Protein AF-A0A2S4MGP6-F1 (afdb_monomer_lite)

Secondary structure (DSSP, 8-state):
-------HHHHHHHHHHHHHHHHHHHHHHHHHH--S--STTT-HHHHHHHHHHHHHHHHHHHHHHHHHHHHHHHHHHHHHHHHHHHHHHHHHHHHHHHHHHHHHT--EEEEEESS-HHHHHHH-S-HHHHHHHSEEEPPTT--SSPPPP-SS---EEEEPPPTT-EEEEEEEEETTEEEEEEEETTT-BHHHHHHHHHHTSSEEEEE-TTSEEEEEESSSS-EEEEEEEEE---SSTT---HHHHHHHHHHHHHHHTTTTTGGGGT--GGGGSTTTPBPP----GGG--

pLDDT: mean 90.87, std 9.95, range [40.5, 97.94]

Radius of gyration: 50.48 Å; chains: 1; bounding box: 89×42×149 Å

Sequence (289 aa):
MAGPILSSGVRNNLLTLQQTTAQQNVIQNRLATGKKVNSAIDNPVNYFTSASLNDRSSQLTGLLDGISNGIQTIQAASKGIDGITKLVSSLQSTVKQAQADAAQNRPTKAGTALSTAAEAAVTSKSLKDIALDKRIVNVAGGTAGADAATATSSGDLGVASGADGTKLAISIKSGSTTYTASFDGATTTVRDVVNEINKSGVATAFVDEKGQLNVKGNGSDDVEFGLGTATVTAAVPGSPTAAEIATANAAAVTAAGTGGSNTAIGFVATDATAAGAIKGQSITSAVRS

Structure (mmCIF, N/CA/C/O backbone):
data_AF-A0A2S4MGP6-F1
#
_entry.id   AF-A0A2S4MGP6-F1
#
loop_
_atom_site.group_PDB
_atom_site.id
_atom_site.type_symbol
_atom_site.label_atom_id
_atom_site.label_alt_id
_atom_site.label_comp_id
_atom_site.label_asym_id
_atom_site.label_entity_id
_atom_site.label_seq_id
_atom_site.pdbx_PDB_ins_code
_atom_site.Cartn_x
_atom_site.Cartn_y
_atom_site.Cartn_z
_atom_site.occupancy
_atom_site.B_iso_or_equiv
_atom_site.auth_seq_id
_atom_site.auth_comp_id
_atom_site.auth_asym_id
_atom_site.auth_atom_id
_atom_site.pdbx_PDB_model_num
ATOM 1 N N . MET A 1 1 ? -67.945 -18.033 105.393 1.00 40.50 1 MET A N 1
ATOM 2 C CA . MET A 1 1 ? -66.522 -17.647 105.266 1.00 40.50 1 MET A CA 1
ATOM 3 C C . MET A 1 1 ? -66.486 -16.192 104.825 1.00 40.50 1 MET A C 1
ATOM 5 O O . MET A 1 1 ? -66.893 -15.901 103.710 1.00 40.50 1 MET A O 1
ATOM 9 N N . ALA A 1 2 ? -66.165 -15.274 105.737 1.00 47.44 2 ALA A N 1
ATOM 10 C CA . ALA A 1 2 ? -66.201 -13.836 105.482 1.00 47.44 2 ALA A CA 1
ATOM 11 C C . ALA A 1 2 ? -64.940 -13.409 104.715 1.00 47.44 2 ALA A C 1
ATOM 13 O O . ALA A 1 2 ? -63.838 -13.493 105.250 1.00 47.44 2 ALA A O 1
ATOM 14 N N . GLY A 1 3 ? -65.100 -12.969 103.465 1.00 57.50 3 GLY A N 1
ATOM 15 C CA . GLY A 1 3 ? -64.056 -12.214 102.773 1.00 57.50 3 GLY A CA 1
ATOM 16 C C . GLY A 1 3 ? -63.928 -10.830 103.426 1.00 57.50 3 GLY A C 1
ATOM 17 O O . GLY A 1 3 ? -64.962 -10.247 103.759 1.00 57.50 3 GLY A O 1
ATOM 18 N N . PRO A 1 4 ? -62.719 -10.287 103.651 1.00 55.84 4 PRO A N 1
ATOM 19 C CA . PRO A 1 4 ? -62.564 -8.999 104.319 1.00 55.84 4 PRO A CA 1
ATOM 20 C C . PRO A 1 4 ? -63.251 -7.907 103.491 1.00 55.84 4 PRO A C 1
ATOM 22 O O . PRO A 1 4 ? -62.872 -7.648 102.348 1.00 55.84 4 PRO A O 1
ATOM 25 N N . ILE A 1 5 ? -64.273 -7.263 104.052 1.00 59.47 5 ILE A N 1
ATOM 26 C CA . ILE A 1 5 ? -64.984 -6.167 103.392 1.00 59.47 5 ILE A CA 1
ATOM 27 C C . ILE A 1 5 ? -64.156 -4.896 103.614 1.00 59.47 5 ILE A C 1
ATOM 29 O O . ILE A 1 5 ? -64.203 -4.284 104.678 1.00 59.47 5 ILE A O 1
ATOM 33 N N . LEU A 1 6 ? -63.334 -4.521 102.633 1.00 62.50 6 LEU A N 1
ATOM 34 C CA . LEU A 1 6 ? -62.511 -3.310 102.707 1.00 62.50 6 LEU A CA 1
ATOM 35 C C . LEU A 1 6 ? -63.402 -2.050 102.737 1.00 62.50 6 LEU A C 1
ATOM 37 O O . LEU A 1 6 ? -64.206 -1.826 101.820 1.00 62.50 6 LEU A O 1
ATOM 41 N N . SER A 1 7 ? -63.220 -1.214 103.770 1.00 76.88 7 SER A N 1
ATOM 42 C CA . SER A 1 7 ? -63.857 0.107 103.936 1.00 76.88 7 SER A CA 1
ATOM 43 C C . SER A 1 7 ? -63.701 0.972 102.674 1.00 76.88 7 SER A C 1
ATOM 45 O O . SER A 1 7 ? -62.643 0.977 102.038 1.00 76.88 7 SER A O 1
ATOM 47 N N . SER A 1 8 ? -64.754 1.705 102.295 1.00 72.69 8 SER A N 1
ATOM 48 C CA . SER A 1 8 ? -64.794 2.531 101.075 1.00 72.69 8 SER A CA 1
ATOM 49 C C . SER A 1 8 ? -63.647 3.548 100.998 1.00 72.69 8 SER A C 1
ATOM 51 O O . SER A 1 8 ? -63.069 3.735 99.928 1.00 72.69 8 SER A O 1
ATOM 53 N N . GLY A 1 9 ? -63.253 4.139 102.132 1.00 75.88 9 GLY A N 1
ATOM 54 C CA . GLY A 1 9 ? -62.136 5.088 102.210 1.00 75.88 9 GLY A CA 1
ATOM 55 C C . GLY A 1 9 ? -60.764 4.446 101.970 1.00 75.88 9 GLY A C 1
ATOM 56 O O . GLY A 1 9 ? -59.916 5.031 101.299 1.00 75.88 9 GLY A O 1
ATOM 57 N N . VAL A 1 10 ? -60.557 3.211 102.440 1.00 77.94 10 VAL A N 1
ATOM 58 C CA . VAL A 1 10 ? -59.308 2.459 102.209 1.00 77.94 10 VAL A CA 1
ATOM 59 C C . VAL A 1 10 ? -59.191 2.044 100.739 1.00 77.94 10 VAL A C 1
ATOM 61 O O . VAL A 1 10 ? -58.108 2.124 100.163 1.00 77.94 10 VAL A O 1
ATOM 64 N N . ARG A 1 11 ? -60.311 1.681 100.096 1.00 81.69 11 ARG A N 1
ATOM 65 C CA . ARG A 1 11 ? -60.354 1.384 98.654 1.00 81.69 11 ARG A CA 1
ATOM 66 C C . ARG A 1 11 ? -60.006 2.594 97.792 1.00 81.69 11 ARG A C 1
ATOM 68 O O . ARG A 1 11 ? -59.217 2.442 96.868 1.00 81.69 11 ARG A O 1
ATOM 75 N N . ASN A 1 12 ? -60.544 3.773 98.107 1.00 81.25 12 ASN A N 1
ATOM 76 C CA . ASN A 1 12 ? -60.232 5.004 97.374 1.00 81.25 12 ASN A CA 1
ATOM 77 C C . ASN A 1 12 ? -58.753 5.391 97.500 1.00 81.25 12 ASN A C 1
ATOM 79 O O . ASN A 1 12 ? -58.121 5.696 96.495 1.00 81.25 12 ASN A O 1
ATOM 83 N N . ASN A 1 13 ? -58.170 5.303 98.699 1.00 81.62 13 ASN A N 1
ATOM 84 C CA . ASN A 1 13 ? -56.742 5.580 98.888 1.00 81.62 13 ASN A CA 1
ATOM 85 C C . ASN A 1 13 ? -55.843 4.577 98.151 1.00 81.62 13 ASN A C 1
ATOM 87 O O . ASN A 1 13 ? -54.844 4.973 97.551 1.00 81.62 13 ASN A O 1
ATOM 91 N N . LEU A 1 14 ? -56.208 3.292 98.145 1.00 86.06 14 LEU A N 1
ATOM 92 C CA . LEU A 1 14 ? -55.485 2.276 97.380 1.00 86.06 14 LEU A CA 1
ATOM 93 C C . LEU A 1 14 ? -55.584 2.526 95.865 1.00 86.06 14 LEU A C 1
ATOM 95 O O . LEU A 1 14 ? -54.587 2.377 95.164 1.00 86.06 14 LEU A O 1
ATOM 99 N N . LEU A 1 15 ? -56.745 2.968 95.374 1.00 87.19 15 LEU A N 1
ATOM 100 C CA . LEU A 1 15 ? -56.953 3.362 93.976 1.00 87.19 15 LEU A CA 1
ATOM 101 C C . LEU A 1 15 ? -56.065 4.550 93.578 1.00 87.19 15 LEU A C 1
ATOM 103 O O . LEU A 1 15 ? -55.414 4.505 92.537 1.00 87.19 15 LEU A O 1
ATOM 107 N N . THR A 1 16 ? -55.973 5.577 94.425 1.00 87.75 16 THR A N 1
ATOM 108 C CA . THR A 1 16 ? -55.108 6.745 94.187 1.00 87.75 16 THR A CA 1
ATOM 109 C C . THR A 1 16 ? -53.623 6.373 94.188 1.00 87.75 16 THR A C 1
ATOM 111 O O . THR A 1 16 ? -52.863 6.833 93.331 1.00 87.75 16 THR A O 1
ATOM 114 N N . LEU A 1 17 ? -53.192 5.509 95.115 1.00 89.06 17 LEU A N 1
ATOM 115 C CA . LEU A 1 17 ? -51.817 4.998 95.150 1.00 89.06 17 LEU A CA 1
ATOM 116 C C . LEU A 1 17 ? -51.494 4.183 93.895 1.00 89.06 17 LEU A C 1
ATOM 118 O O . LEU A 1 17 ? -50.460 4.412 93.275 1.00 89.06 17 LEU A O 1
ATOM 122 N N . GLN A 1 18 ? -52.403 3.308 93.460 1.00 89.25 18 GLN A N 1
ATOM 123 C CA . GLN A 1 18 ? -52.248 2.547 92.218 1.00 89.25 18 GLN A CA 1
ATOM 124 C C . GLN A 1 18 ? -52.146 3.463 90.988 1.00 89.25 18 GLN A C 1
ATOM 126 O O . GLN A 1 18 ? -51.284 3.249 90.136 1.00 89.25 18 GLN A O 1
ATOM 131 N N . GLN A 1 19 ? -52.962 4.519 90.914 1.00 89.06 19 GLN A N 1
ATOM 132 C CA . GLN A 1 19 ? -52.886 5.523 89.846 1.00 89.06 19 GLN A CA 1
ATOM 133 C C . GLN A 1 19 ? -51.556 6.293 89.866 1.00 89.06 19 GLN A C 1
ATOM 135 O O . GLN A 1 19 ? -50.955 6.508 88.813 1.00 89.06 19 GLN A O 1
ATOM 140 N N . THR A 1 20 ? -51.056 6.658 91.050 1.00 90.31 20 THR A N 1
ATOM 141 C CA . THR A 1 20 ? -49.773 7.367 91.211 1.00 90.31 20 THR A CA 1
ATOM 142 C C . THR A 1 20 ? -48.590 6.483 90.814 1.00 90.31 20 THR A C 1
ATOM 144 O O . THR A 1 20 ? -47.714 6.918 90.067 1.00 90.31 20 THR A O 1
ATOM 147 N N . THR A 1 21 ? -48.575 5.218 91.245 1.00 90.00 21 THR A N 1
ATOM 148 C CA . THR A 1 21 ? -47.549 4.245 90.846 1.00 90.00 21 THR A CA 1
ATOM 149 C C . THR A 1 21 ? -47.580 3.997 89.334 1.00 90.00 21 THR A C 1
ATOM 151 O O . THR A 1 21 ? -46.527 3.954 88.699 1.00 90.00 21 THR A O 1
ATOM 154 N N . ALA A 1 22 ? -48.766 3.920 88.720 1.00 87.88 22 ALA A N 1
ATOM 155 C CA . ALA A 1 22 ? -48.899 3.809 87.267 1.00 87.88 22 ALA A CA 1
ATOM 156 C C . ALA A 1 22 ? -48.337 5.041 86.529 1.00 87.88 22 ALA A C 1
ATOM 158 O O . ALA A 1 22 ? -47.610 4.891 85.547 1.00 87.88 22 ALA A O 1
ATOM 159 N N . GLN A 1 23 ? -48.600 6.257 87.020 1.00 88.25 23 GLN A N 1
ATOM 160 C CA . GLN A 1 23 ? -48.040 7.491 86.454 1.00 88.25 23 GLN A CA 1
ATOM 161 C C . GLN A 1 23 ? -46.515 7.575 86.615 1.00 88.25 23 GLN A C 1
ATOM 163 O O . GLN A 1 23 ? -45.829 7.959 85.666 1.00 88.25 23 GLN A O 1
ATOM 168 N N . GLN A 1 24 ? -45.968 7.173 87.768 1.00 91.62 24 GLN A N 1
ATOM 169 C CA . GLN A 1 24 ? -44.516 7.080 87.964 1.00 91.62 24 GLN A CA 1
ATOM 170 C C . GLN A 1 24 ? -43.877 6.105 86.975 1.00 91.62 24 GLN A C 1
ATOM 172 O O . GLN A 1 24 ? -42.870 6.454 86.363 1.00 91.62 24 GLN A O 1
ATOM 177 N N . ASN A 1 25 ? -44.481 4.934 86.756 1.00 89.94 25 ASN A N 1
ATOM 178 C CA . ASN A 1 25 ? -43.988 3.960 85.780 1.00 89.94 25 ASN A CA 1
ATOM 179 C C . ASN A 1 25 ? -43.963 4.539 84.354 1.00 89.94 25 ASN A C 1
ATOM 181 O O . ASN A 1 25 ? -42.990 4.347 83.626 1.00 89.94 25 ASN A O 1
ATOM 185 N N . VAL A 1 26 ? -44.981 5.315 83.961 1.00 89.25 26 VAL A N 1
ATOM 186 C CA . VAL A 1 26 ? -45.010 6.000 82.654 1.00 89.25 26 VAL A CA 1
ATOM 187 C C . VAL A 1 26 ? -43.924 7.075 82.553 1.00 89.25 26 VAL A C 1
ATOM 189 O O . VAL A 1 26 ? -43.252 7.168 81.526 1.00 89.25 26 VAL A O 1
ATOM 192 N N . ILE A 1 27 ? -43.721 7.884 83.596 1.00 90.75 27 ILE A N 1
ATOM 193 C CA . ILE A 1 27 ? -42.685 8.930 83.606 1.00 90.75 27 ILE A CA 1
ATOM 194 C C . ILE A 1 27 ? -41.287 8.310 83.538 1.00 90.75 27 ILE A C 1
ATOM 196 O O . ILE A 1 27 ? -40.469 8.760 82.737 1.00 90.75 27 ILE A O 1
ATOM 200 N N . GLN A 1 28 ? -41.027 7.253 84.308 1.00 91.88 28 GLN A N 1
ATOM 201 C CA . GLN A 1 28 ? -39.758 6.525 84.250 1.00 91.88 28 GLN A CA 1
ATOM 202 C C . GLN A 1 28 ? -39.518 5.930 82.856 1.00 91.88 28 GLN A C 1
ATOM 204 O O . GLN A 1 28 ? -38.426 6.073 82.314 1.00 91.88 28 GLN A O 1
ATOM 209 N N . ASN A 1 29 ? -40.549 5.360 82.221 1.00 91.25 29 ASN A N 1
ATOM 210 C CA . ASN A 1 29 ? -40.460 4.833 80.856 1.00 91.25 29 ASN A CA 1
ATOM 211 C C . ASN A 1 29 ? -40.153 5.931 79.816 1.00 91.25 29 ASN A C 1
ATOM 213 O O . ASN A 1 29 ? -39.335 5.742 78.913 1.00 91.25 29 ASN A O 1
ATOM 217 N N . ARG A 1 30 ? -40.769 7.111 79.952 1.00 93.19 30 ARG A N 1
ATOM 218 C CA . ARG A 1 30 ? -40.486 8.272 79.091 1.00 93.19 30 ARG A CA 1
ATOM 219 C C . ARG A 1 30 ? -39.073 8.809 79.288 1.00 93.19 30 ARG A C 1
ATOM 221 O O . ARG A 1 30 ? -38.424 9.155 78.307 1.00 93.19 30 ARG A O 1
ATOM 228 N N . LEU A 1 31 ? -38.592 8.869 80.528 1.00 93.25 31 LEU A N 1
ATOM 229 C CA . LEU A 1 31 ? -37.241 9.338 80.833 1.00 93.25 31 LEU A CA 1
ATOM 230 C C . LEU A 1 31 ? -36.180 8.358 80.318 1.00 93.25 31 LEU A C 1
ATOM 232 O O . LEU A 1 31 ? -35.202 8.788 79.717 1.00 93.25 31 LEU A O 1
ATOM 236 N N . ALA A 1 32 ? -36.409 7.053 80.485 1.00 94.25 32 ALA A N 1
ATOM 237 C CA . ALA A 1 32 ? -35.503 6.009 80.012 1.00 94.25 32 ALA A CA 1
ATOM 238 C C . ALA A 1 32 ? -35.393 5.966 78.479 1.00 94.25 32 ALA A C 1
ATOM 240 O O . ALA A 1 32 ? -34.317 5.727 77.942 1.00 94.25 32 ALA A O 1
ATOM 241 N N . THR A 1 33 ? -36.496 6.207 77.764 1.00 91.62 33 THR A N 1
ATOM 242 C CA . THR A 1 33 ? -36.514 6.180 76.290 1.00 91.62 33 THR A CA 1
ATOM 243 C C . THR A 1 33 ? -36.271 7.538 75.637 1.00 91.62 33 THR A C 1
ATOM 245 O O . THR A 1 33 ? -36.070 7.603 74.425 1.00 91.62 33 THR A O 1
ATOM 248 N N . GLY A 1 34 ? -36.350 8.631 76.400 1.00 93.12 34 GLY A N 1
ATOM 249 C CA . GLY A 1 34 ? -36.348 10.001 75.879 1.00 93.12 34 GLY A CA 1
ATOM 250 C C . GLY A 1 34 ? -37.571 10.347 75.015 1.00 93.12 34 GLY A C 1
ATOM 251 O O . GLY A 1 34 ? -37.623 11.427 74.428 1.00 93.12 34 GLY A O 1
ATOM 252 N N . LYS A 1 35 ? -38.564 9.453 74.906 1.00 91.62 35 LYS A N 1
ATOM 253 C CA . LYS A 1 35 ? -39.737 9.620 74.038 1.00 91.62 35 LYS A CA 1
ATOM 254 C C . LYS A 1 35 ? -40.953 10.019 74.857 1.00 91.62 35 LYS A C 1
ATOM 256 O O . LYS A 1 35 ? -41.325 9.359 75.821 1.00 91.62 35 LYS A O 1
ATOM 261 N N . LYS A 1 36 ? -41.658 11.063 74.415 1.00 89.31 36 LYS A N 1
ATOM 262 C CA . LYS A 1 36 ? -42.957 11.453 74.993 1.00 89.31 36 LYS A CA 1
ATOM 263 C C . LYS A 1 36 ? -44.058 10.413 74.719 1.00 89.31 36 LYS A C 1
ATOM 265 O O . LYS A 1 36 ? -44.996 10.299 75.504 1.00 89.31 36 LYS A O 1
ATOM 270 N N . VAL A 1 37 ? -43.967 9.664 73.625 1.00 90.00 37 VAL A N 1
ATOM 271 C CA . VAL A 1 37 ? -44.942 8.639 73.220 1.00 90.00 37 VAL A CA 1
ATOM 272 C C . VAL A 1 37 ? -44.164 7.356 72.973 1.00 90.00 37 VAL A C 1
ATOM 274 O O . VAL A 1 37 ? -43.353 7.322 72.049 1.00 90.00 37 VAL A O 1
ATOM 277 N N . ASN A 1 38 ? -44.361 6.340 73.813 1.00 88.19 38 ASN A N 1
ATOM 278 C CA . ASN A 1 38 ? -43.592 5.098 73.729 1.00 88.19 38 ASN A CA 1
ATOM 279 C C . ASN A 1 38 ? -44.441 3.915 73.237 1.00 88.19 38 ASN A C 1
ATOM 281 O O . ASN A 1 38 ? -43.894 2.924 72.760 1.00 88.19 38 ASN A O 1
ATOM 285 N N . SER A 1 39 ? -45.771 4.028 73.300 1.00 90.31 39 SER A N 1
ATOM 286 C CA . SER A 1 39 ? -46.704 3.027 72.777 1.00 90.31 39 SER A CA 1
ATOM 287 C C . SER A 1 39 ? -47.862 3.647 71.989 1.00 90.31 39 SER A C 1
ATOM 289 O O . SER A 1 39 ? -48.195 4.823 72.157 1.00 90.31 39 SER A O 1
ATOM 291 N N . ALA A 1 40 ? -48.532 2.826 71.175 1.00 89.69 40 ALA A N 1
ATOM 292 C CA . ALA A 1 40 ? -49.768 3.210 70.488 1.00 89.69 40 ALA A CA 1
ATOM 293 C C . ALA A 1 40 ? -50.907 3.579 71.461 1.00 89.69 40 ALA A C 1
ATOM 295 O O . ALA A 1 40 ? -51.807 4.326 71.085 1.00 89.69 40 ALA A O 1
ATOM 296 N N . ILE A 1 41 ? -50.846 3.092 72.708 1.00 87.44 41 ILE A N 1
ATOM 297 C CA . ILE A 1 41 ? -51.813 3.401 73.771 1.00 87.44 41 ILE A CA 1
ATOM 298 C C . ILE A 1 41 ? -51.604 4.830 74.302 1.00 87.44 41 ILE A C 1
ATOM 300 O O . ILE A 1 41 ? -52.572 5.483 74.681 1.00 87.44 41 ILE A O 1
ATOM 304 N N . ASP A 1 42 ? -50.370 5.352 74.281 1.00 87.38 42 ASP A N 1
ATOM 305 C CA . ASP A 1 42 ? -50.065 6.700 74.785 1.00 87.38 42 ASP A CA 1
ATOM 306 C C . ASP A 1 42 ? -50.607 7.801 73.859 1.00 87.38 42 ASP A C 1
ATOM 308 O O . ASP A 1 42 ? -51.124 8.819 74.322 1.00 87.38 42 ASP A O 1
ATOM 312 N N . ASN A 1 43 ? -50.427 7.632 72.545 1.00 91.38 43 ASN A N 1
ATOM 313 C CA . ASN A 1 43 ? -50.969 8.503 71.502 1.00 91.38 43 ASN A CA 1
ATOM 314 C C . ASN A 1 43 ? -50.817 7.812 70.131 1.00 91.38 43 ASN A C 1
ATOM 316 O O . ASN A 1 43 ? -49.707 7.803 69.587 1.00 91.38 43 ASN A O 1
ATOM 320 N N . PRO A 1 44 ? -51.893 7.267 69.539 1.00 92.12 44 PRO A N 1
ATOM 321 C CA . PRO A 1 44 ? -51.786 6.461 68.325 1.00 92.12 44 PRO A CA 1
ATOM 322 C C . PRO A 1 44 ? -51.272 7.270 67.127 1.00 92.12 44 PRO A C 1
ATOM 324 O O . PRO A 1 44 ? -50.382 6.808 66.420 1.00 92.12 44 PRO A O 1
ATOM 327 N N . VAL A 1 45 ? -51.755 8.502 66.928 1.00 94.19 45 VAL A N 1
ATOM 328 C CA . VAL A 1 45 ? -51.360 9.345 65.783 1.00 94.19 45 VAL A CA 1
ATOM 329 C C . VAL A 1 45 ? -49.860 9.629 65.806 1.00 94.19 45 VAL A C 1
ATOM 331 O O . VAL A 1 45 ? -49.169 9.395 64.815 1.00 94.19 45 VAL A O 1
ATOM 334 N N . ASN A 1 46 ? -49.337 10.084 66.946 1.00 93.50 46 ASN A N 1
ATOM 335 C CA . ASN A 1 46 ? -47.918 10.407 67.074 1.00 93.50 46 ASN A CA 1
ATOM 336 C C . ASN A 1 46 ? -47.038 9.151 67.030 1.00 93.50 46 ASN A C 1
ATOM 338 O O . ASN A 1 46 ? -45.982 9.179 66.397 1.00 93.50 46 ASN A O 1
ATOM 342 N N . TYR A 1 47 ? -47.475 8.048 67.650 1.00 94.38 47 TYR A N 1
ATOM 343 C CA . TYR A 1 47 ? -46.738 6.785 67.632 1.00 94.38 47 TYR A CA 1
ATOM 344 C C . TYR A 1 47 ? -46.587 6.256 66.201 1.00 94.38 47 TYR A C 1
ATOM 346 O O . TYR A 1 47 ? -45.460 6.099 65.733 1.00 94.38 47 TYR A O 1
ATOM 354 N N . PHE A 1 48 ? -47.690 6.082 65.465 1.00 95.19 48 PHE A N 1
ATOM 355 C CA . PHE A 1 48 ? -47.643 5.554 64.097 1.00 95.19 48 PHE A CA 1
ATOM 356 C C . PHE A 1 48 ? -46.985 6.521 63.104 1.00 95.19 48 PHE A C 1
ATOM 358 O O . PHE A 1 48 ? -46.260 6.074 62.218 1.00 95.19 48 PHE A O 1
ATOM 365 N N . THR A 1 49 ? -47.140 7.839 63.282 1.00 95.19 49 THR A N 1
ATOM 366 C CA . THR A 1 49 ? -46.407 8.822 62.463 1.00 95.19 49 THR A CA 1
ATOM 367 C C . THR A 1 49 ? -44.902 8.688 62.684 1.00 95.19 49 THR A C 1
ATOM 369 O O . THR A 1 49 ? -44.152 8.554 61.719 1.00 95.19 49 THR A O 1
ATOM 372 N N . SER A 1 50 ? -44.444 8.653 63.940 1.00 93.62 50 SER A N 1
ATOM 373 C CA . SER A 1 50 ? -43.016 8.497 64.249 1.00 93.62 50 SER A CA 1
ATOM 374 C C . SER A 1 50 ? -42.444 7.158 63.775 1.00 93.62 50 SER A C 1
ATOM 376 O O . SER A 1 50 ? -41.336 7.137 63.245 1.00 93.62 50 SER A O 1
ATOM 378 N N . ALA A 1 51 ? -43.214 6.069 63.880 1.00 92.69 51 ALA A N 1
ATOM 379 C CA . ALA A 1 51 ? -42.846 4.767 63.331 1.00 92.69 51 ALA A CA 1
ATOM 380 C C . ALA A 1 51 ? -42.667 4.840 61.806 1.00 92.69 51 ALA A C 1
ATOM 382 O O . ALA A 1 51 ? -41.607 4.483 61.303 1.00 92.69 51 ALA A O 1
ATOM 383 N N . SER A 1 52 ? -43.627 5.431 61.083 1.00 95.69 52 SER A N 1
ATOM 384 C CA . SER A 1 52 ? -43.530 5.586 59.624 1.00 95.69 52 SER A CA 1
ATOM 385 C C . SER A 1 52 ? -42.341 6.448 59.177 1.00 95.69 52 SER A C 1
ATOM 387 O O . SER A 1 52 ? -41.719 6.177 58.151 1.00 95.69 52 SER A O 1
ATOM 389 N N . LEU A 1 53 ? -41.992 7.487 59.946 1.00 96.38 53 LEU A N 1
ATOM 390 C CA . LEU A 1 53 ? -40.824 8.327 59.675 1.00 96.38 53 LEU A CA 1
ATOM 391 C C . LEU A 1 53 ? -39.516 7.574 59.944 1.00 96.38 53 LEU A C 1
ATOM 393 O O . LEU A 1 53 ? -38.560 7.741 59.189 1.00 96.38 53 LEU A O 1
ATOM 397 N N . ASN A 1 54 ? -39.476 6.733 60.979 1.00 94.56 54 ASN A N 1
ATOM 398 C CA . ASN A 1 54 ? -38.331 5.873 61.263 1.00 94.56 54 ASN A CA 1
ATOM 399 C C . ASN A 1 54 ? -38.117 4.843 60.142 1.00 94.56 54 ASN A C 1
ATOM 401 O O . ASN A 1 54 ? -36.990 4.678 59.675 1.00 94.56 54 ASN A O 1
ATOM 405 N N . ASP A 1 55 ? -39.195 4.228 59.651 1.00 96.38 55 ASP A N 1
ATOM 406 C CA . ASP A 1 55 ? -39.146 3.293 58.522 1.00 96.38 55 ASP A CA 1
ATOM 407 C C . ASP A 1 55 ? -38.643 3.985 57.248 1.00 96.38 55 ASP A C 1
ATOM 409 O O . ASP A 1 55 ? -37.733 3.489 56.583 1.00 96.38 55 ASP A O 1
ATOM 413 N N . ARG A 1 56 ? -39.153 5.187 56.940 1.00 97.25 56 ARG A N 1
ATOM 414 C CA . ARG A 1 56 ? -38.664 6.001 55.812 1.00 97.25 56 ARG A CA 1
ATOM 415 C C . ARG A 1 56 ? -37.196 6.383 55.962 1.00 97.25 56 ARG A C 1
ATOM 417 O O . ARG A 1 56 ? -36.465 6.333 54.980 1.00 97.25 56 ARG A O 1
ATOM 424 N N . SER A 1 57 ? -36.760 6.765 57.162 1.00 97.19 57 SER A N 1
ATOM 425 C CA . SER A 1 57 ? -35.352 7.071 57.439 1.00 97.19 57 SER A CA 1
ATOM 426 C C . SER A 1 57 ? -34.463 5.860 57.140 1.00 97.19 57 SER A C 1
ATOM 428 O O . SER A 1 57 ? -33.485 5.980 56.408 1.00 97.19 57 SER A O 1
ATOM 430 N N . SER A 1 58 ? -34.860 4.668 57.600 1.00 96.56 58 SER A N 1
ATOM 431 C CA . SER A 1 58 ? -34.147 3.419 57.307 1.00 96.56 58 SER A CA 1
ATOM 432 C C . SER A 1 58 ? -34.099 3.108 55.805 1.00 96.56 58 SER A C 1
ATOM 434 O O . SER A 1 58 ? -33.037 2.748 55.293 1.00 96.56 58 SER A O 1
ATOM 436 N N . GLN A 1 59 ? -35.203 3.312 55.077 1.00 96.81 59 GLN A N 1
ATOM 437 C CA . GLN A 1 59 ? -35.243 3.161 53.617 1.00 96.81 59 GLN A CA 1
ATOM 438 C C . GLN A 1 59 ? -34.318 4.153 52.899 1.00 96.81 59 GLN A C 1
ATOM 440 O O . GLN A 1 59 ? -33.631 3.771 51.953 1.00 96.81 59 GLN A O 1
ATOM 445 N N . LEU A 1 60 ? -34.276 5.414 53.342 1.00 97.38 60 LEU A N 1
ATOM 446 C CA . LEU A 1 60 ? -33.389 6.432 52.775 1.00 97.38 60 LEU A CA 1
ATOM 447 C C . LEU A 1 60 ? -31.913 6.111 53.031 1.00 97.38 60 LEU A C 1
ATOM 449 O O . LEU A 1 60 ? -31.106 6.306 52.127 1.00 97.38 60 LEU A O 1
ATOM 453 N N . THR A 1 61 ? -31.562 5.572 54.203 1.00 96.62 61 THR A N 1
ATOM 454 C CA . THR A 1 61 ? -30.203 5.075 54.475 1.00 96.62 61 THR A CA 1
ATOM 455 C C . THR A 1 61 ? -29.833 3.940 53.520 1.00 96.62 61 THR A C 1
ATOM 457 O O . THR A 1 61 ? -28.784 3.998 52.887 1.00 96.62 61 THR A O 1
ATOM 460 N N . GLY A 1 62 ? -30.726 2.963 53.317 1.00 96.62 62 GLY A N 1
ATOM 461 C CA . GLY A 1 62 ? -30.492 1.884 52.348 1.00 96.62 62 GLY A CA 1
ATOM 462 C C . GLY A 1 62 ? -30.350 2.385 50.903 1.00 96.62 62 GLY A C 1
ATOM 463 O O . GLY A 1 62 ? -29.501 1.901 50.153 1.00 96.62 62 GLY A O 1
ATOM 464 N N . LEU A 1 63 ? -31.136 3.393 50.509 1.00 96.62 63 LEU A N 1
ATOM 465 C CA . LEU A 1 63 ? -30.999 4.049 49.206 1.00 96.62 63 LEU A CA 1
ATOM 466 C C . LEU A 1 63 ? -29.661 4.791 49.082 1.00 96.62 63 LEU A C 1
ATOM 468 O O . LEU A 1 63 ? -29.021 4.709 48.035 1.00 96.62 63 LEU A O 1
ATOM 472 N N . LEU A 1 64 ? -29.229 5.497 50.129 1.00 97.31 64 LEU A N 1
ATOM 473 C CA . LEU A 1 64 ? -27.960 6.225 50.152 1.00 97.31 64 LEU A CA 1
ATOM 474 C C . LEU A 1 64 ? -26.763 5.278 49.995 1.00 97.31 64 LEU A C 1
ATOM 476 O O . LEU A 1 64 ? -25.840 5.587 49.238 1.00 97.31 64 LEU A O 1
ATOM 480 N N . ASP A 1 65 ? -26.801 4.111 50.637 1.00 96.19 65 ASP A N 1
ATOM 481 C CA . ASP A 1 65 ? -25.783 3.070 50.466 1.00 96.19 65 ASP A CA 1
ATOM 482 C C . ASP A 1 65 ? -25.783 2.529 49.028 1.00 96.19 65 ASP A C 1
ATOM 484 O O . ASP A 1 65 ? -24.731 2.414 48.394 1.00 96.19 65 ASP A O 1
ATOM 488 N N . GLY A 1 66 ? -26.969 2.270 48.464 1.00 97.25 66 GLY A N 1
ATOM 489 C CA . GLY A 1 66 ? -27.129 1.866 47.064 1.00 97.25 66 GLY A CA 1
ATOM 490 C C . GLY A 1 66 ? -26.562 2.892 46.075 1.00 97.25 66 GLY A C 1
ATOM 491 O O . GLY A 1 66 ? -25.815 2.529 45.164 1.00 97.25 66 GLY A O 1
ATOM 492 N N . ILE A 1 67 ? -26.848 4.179 46.284 1.00 97.38 67 ILE A N 1
ATOM 493 C CA . ILE A 1 67 ? -26.299 5.285 45.486 1.00 97.38 67 ILE A CA 1
ATOM 494 C C . ILE A 1 67 ? -24.778 5.367 45.650 1.00 97.38 67 ILE A C 1
ATOM 496 O O . ILE A 1 67 ? -24.071 5.526 44.658 1.00 97.38 67 ILE A O 1
ATOM 500 N N . SER A 1 68 ? -24.258 5.218 46.870 1.00 96.94 68 SER A N 1
ATOM 501 C CA . SER A 1 68 ? -22.816 5.264 47.148 1.00 96.94 68 SER A CA 1
ATOM 502 C C . SER A 1 68 ? -22.060 4.144 46.430 1.00 96.94 68 SER A C 1
ATOM 504 O O . SER A 1 68 ? -20.996 4.384 45.853 1.00 96.94 68 SER A O 1
ATOM 506 N N . ASN A 1 69 ? -22.634 2.940 46.387 1.00 96.06 69 ASN A N 1
ATOM 507 C CA . ASN A 1 69 ? -22.103 1.828 45.598 1.00 96.06 69 ASN A CA 1
ATOM 508 C C . ASN A 1 69 ? -22.175 2.118 44.090 1.00 96.06 69 ASN A C 1
ATOM 510 O O . ASN A 1 69 ? -21.183 1.938 43.384 1.00 96.06 69 ASN A O 1
ATOM 514 N N . GLY A 1 70 ? -23.301 2.651 43.602 1.00 97.69 70 GLY A N 1
ATOM 515 C CA . GLY A 1 70 ? -23.454 3.056 42.201 1.00 97.69 70 GLY A CA 1
ATOM 516 C C . GLY A 1 70 ? -22.433 4.114 41.768 1.00 97.69 70 GLY A C 1
ATOM 517 O O . GLY A 1 70 ? -21.834 4.001 40.698 1.00 97.69 70 GLY A O 1
ATOM 518 N N . ILE A 1 71 ? -22.156 5.101 42.623 1.00 97.62 71 ILE A N 1
ATOM 519 C CA . ILE A 1 71 ? -21.124 6.120 42.398 1.00 97.62 71 ILE A CA 1
ATOM 520 C C . ILE A 1 71 ? -19.734 5.478 42.285 1.00 97.62 71 ILE A C 1
ATOM 522 O O . ILE A 1 71 ? -18.974 5.846 41.391 1.00 97.62 71 ILE A O 1
ATOM 526 N N . GLN A 1 72 ? -19.390 4.511 43.142 1.00 97.25 72 GLN A N 1
ATOM 527 C CA . GLN A 1 72 ? -18.108 3.800 43.047 1.00 97.25 72 GLN A CA 1
ATOM 528 C C . GLN A 1 72 ? -17.987 3.015 41.736 1.00 97.25 72 GLN A C 1
ATOM 530 O O . GLN A 1 72 ? -16.940 3.067 41.087 1.00 97.25 72 GLN A O 1
ATOM 535 N N . THR A 1 73 ? -19.062 2.351 41.301 1.00 97.69 73 THR A N 1
ATOM 536 C CA . THR A 1 73 ? -19.107 1.669 39.999 1.00 97.69 73 THR A CA 1
ATOM 537 C C . THR A 1 73 ? -18.894 2.650 38.846 1.00 97.69 73 THR A C 1
ATOM 539 O O . THR A 1 73 ? -18.075 2.385 37.966 1.00 97.69 73 THR A O 1
ATOM 542 N N . ILE A 1 74 ? -19.559 3.809 38.867 1.00 97.81 74 ILE A N 1
ATOM 543 C CA . ILE A 1 74 ? -19.394 4.853 37.842 1.00 97.81 74 ILE A CA 1
ATOM 544 C C . ILE A 1 74 ? -17.969 5.419 37.855 1.00 97.81 74 ILE A C 1
ATOM 546 O O . ILE A 1 74 ? -17.380 5.608 36.794 1.00 97.81 74 ILE A O 1
ATOM 550 N N . GLN A 1 75 ? -17.370 5.649 39.025 1.00 96.88 75 GLN A N 1
ATOM 551 C CA . GLN A 1 75 ? -15.983 6.119 39.121 1.00 96.88 75 GLN A CA 1
ATOM 552 C C . GLN A 1 75 ? -14.986 5.099 38.562 1.00 96.88 75 GLN A C 1
ATOM 554 O O . GLN A 1 75 ? -14.053 5.477 37.850 1.00 96.88 75 GLN A O 1
ATOM 559 N N . ALA A 1 76 ? -15.174 3.812 38.863 1.00 97.44 76 ALA A N 1
ATOM 560 C CA . ALA A 1 76 ? -14.355 2.745 38.297 1.00 97.44 76 ALA A CA 1
ATOM 561 C C . ALA A 1 76 ? -14.504 2.691 36.768 1.00 97.44 76 ALA A C 1
ATOM 563 O O . ALA A 1 76 ? -13.499 2.632 36.058 1.00 97.44 76 ALA A O 1
ATOM 564 N N . ALA A 1 77 ? -15.736 2.805 36.260 1.00 97.88 77 ALA A N 1
ATOM 565 C CA . ALA A 1 77 ? -16.008 2.887 34.829 1.00 97.88 77 ALA A CA 1
ATOM 566 C C . ALA A 1 77 ? -15.345 4.117 34.183 1.00 97.88 77 ALA A C 1
ATOM 568 O O . ALA A 1 77 ? -14.706 3.981 33.144 1.00 97.88 77 ALA A O 1
ATOM 569 N N . SER A 1 78 ? -15.409 5.290 34.822 1.00 97.44 78 SER A N 1
ATOM 570 C CA . SER A 1 78 ? -14.764 6.522 34.344 1.00 97.44 78 SER A CA 1
ATOM 571 C C . SER A 1 78 ? -13.250 6.356 34.214 1.00 97.44 78 SER A C 1
ATOM 573 O O . SER A 1 78 ? -12.687 6.664 33.168 1.00 97.44 78 SER A O 1
ATOM 575 N N . LYS A 1 79 ? -12.586 5.794 35.233 1.00 97.12 79 LYS A N 1
ATOM 576 C CA . LYS A 1 79 ? -11.145 5.491 35.171 1.00 97.12 79 LYS A CA 1
ATOM 577 C C . LYS A 1 79 ? -10.822 4.476 34.071 1.00 97.12 79 LYS A C 1
ATOM 579 O O . LYS A 1 79 ? -9.786 4.587 33.417 1.00 97.12 79 LYS A O 1
ATOM 584 N N . GLY A 1 80 ? -11.706 3.499 33.857 1.00 97.38 80 GLY A N 1
ATOM 585 C CA . GLY A 1 80 ? -11.608 2.552 32.747 1.00 97.38 80 GLY A CA 1
ATOM 586 C C . GLY A 1 80 ? -11.650 3.249 31.385 1.00 97.38 80 GLY A C 1
ATOM 587 O O . GLY A 1 80 ? -10.793 2.992 30.540 1.00 97.38 80 GLY A O 1
ATOM 588 N N . ILE A 1 81 ? -12.587 4.182 31.192 1.00 97.81 81 ILE A N 1
ATOM 589 C CA . ILE A 1 81 ? -12.715 4.982 29.963 1.00 97.81 81 ILE A CA 1
ATOM 590 C C . ILE A 1 81 ? -11.479 5.864 29.741 1.00 97.81 81 ILE A C 1
ATOM 592 O O . ILE A 1 81 ? -10.970 5.925 28.619 1.00 97.81 81 ILE A O 1
ATOM 596 N N . ASP A 1 82 ? -10.937 6.488 30.788 1.00 97.81 82 ASP A N 1
ATOM 597 C CA . ASP A 1 82 ? -9.688 7.258 30.693 1.00 97.81 82 ASP A CA 1
ATOM 598 C C . ASP A 1 82 ? -8.514 6.373 30.250 1.00 97.81 82 ASP A C 1
ATOM 600 O O . ASP A 1 82 ? -7.703 6.767 29.406 1.00 97.81 82 ASP A O 1
ATOM 604 N N . GLY A 1 83 ? -8.431 5.153 30.792 1.00 97.94 83 GLY A N 1
ATOM 605 C CA . GLY A 1 83 ? -7.442 4.151 30.396 1.00 97.94 83 GLY A CA 1
ATOM 606 C C . GLY A 1 83 ? -7.561 3.762 28.921 1.00 97.94 83 GLY A C 1
ATOM 607 O O . GLY A 1 83 ? -6.563 3.783 28.198 1.00 97.94 83 GLY A O 1
ATOM 608 N N . ILE A 1 84 ? -8.781 3.486 28.451 1.00 97.81 84 ILE A N 1
ATOM 609 C CA . ILE A 1 84 ? -9.061 3.186 27.038 1.00 97.81 84 ILE A CA 1
ATOM 610 C C . ILE A 1 84 ? -8.679 4.373 26.148 1.00 97.81 84 ILE A C 1
ATOM 612 O O . ILE A 1 84 ? -8.024 4.189 25.125 1.00 97.81 84 ILE A O 1
ATOM 616 N N . THR A 1 85 ? -9.021 5.598 26.544 1.00 97.62 85 THR A N 1
ATOM 617 C CA . THR A 1 85 ? -8.710 6.814 25.776 1.00 97.62 85 THR A CA 1
ATOM 618 C C . THR A 1 85 ? -7.203 7.010 25.613 1.00 97.62 85 THR A C 1
ATOM 620 O O . THR A 1 85 ? -6.719 7.311 24.516 1.00 97.62 85 THR A O 1
ATOM 623 N N . LYS A 1 86 ? -6.430 6.777 26.680 1.00 97.12 86 LYS A N 1
ATOM 624 C CA . LYS A 1 86 ? -4.962 6.803 26.623 1.00 97.12 86 LYS A CA 1
ATOM 625 C C . LYS A 1 86 ? -4.414 5.710 25.710 1.00 97.12 86 LYS A C 1
ATOM 627 O O . LYS A 1 86 ? -3.537 5.997 24.896 1.00 97.12 86 LYS A O 1
ATOM 632 N N . LEU A 1 87 ? -4.951 4.492 25.797 1.00 97.44 87 LEU A N 1
ATOM 633 C CA . LEU A 1 87 ? -4.547 3.386 24.927 1.00 97.44 87 LEU A CA 1
ATOM 634 C C . LEU A 1 87 ? -4.805 3.719 23.454 1.00 97.44 87 LEU A C 1
ATOM 636 O O . LEU A 1 87 ? -3.896 3.611 22.638 1.00 97.44 87 LEU A O 1
ATOM 640 N N . VAL A 1 88 ? -6.005 4.195 23.115 1.00 97.69 88 VAL A N 1
ATOM 641 C CA . VAL A 1 88 ? -6.352 4.618 21.750 1.00 97.69 88 VAL A CA 1
ATOM 642 C C . VAL A 1 88 ? -5.419 5.727 21.263 1.00 97.69 88 VAL A C 1
ATOM 644 O O . VAL A 1 88 ? -4.953 5.673 20.128 1.00 97.69 88 VAL A O 1
ATOM 647 N N . SER A 1 89 ? -5.082 6.697 22.115 1.00 96.88 89 SER A N 1
ATOM 648 C CA . SER A 1 89 ? -4.145 7.772 21.756 1.00 96.88 89 SER A CA 1
ATOM 649 C C . SER A 1 89 ? -2.738 7.237 21.462 1.00 96.88 89 SER A C 1
ATOM 651 O O . SER A 1 89 ? -2.117 7.629 20.472 1.00 96.88 89 SER A O 1
ATOM 653 N N . SER A 1 90 ? -2.247 6.295 22.274 1.00 96.19 90 SER A N 1
ATOM 654 C CA . SER A 1 90 ? -0.969 5.616 22.032 1.00 96.19 90 SER A CA 1
ATOM 655 C C . SER A 1 90 ? -0.999 4.819 20.726 1.00 96.19 90 SER A C 1
ATOM 657 O O . SER A 1 90 ? -0.081 4.956 19.922 1.00 96.19 90 SER A O 1
ATOM 659 N N . LEU A 1 91 ? -2.073 4.065 20.467 1.00 96.62 91 LEU A N 1
ATOM 660 C CA . LEU A 1 91 ? -2.247 3.309 19.225 1.00 96.62 91 LEU A CA 1
ATOM 661 C C . LEU A 1 91 ? -2.276 4.227 17.999 1.00 96.62 91 LEU A C 1
ATOM 663 O O . LEU A 1 91 ? -1.624 3.931 17.001 1.00 96.62 91 LEU A O 1
ATOM 667 N N . GLN A 1 92 ? -2.967 5.368 18.068 1.00 96.50 92 GLN A N 1
ATOM 668 C CA . GLN A 1 92 ? -2.960 6.360 16.989 1.00 96.50 92 GLN A CA 1
ATOM 669 C C . GLN A 1 92 ? -1.549 6.888 16.706 1.00 96.50 92 GLN A C 1
ATOM 671 O O . GLN A 1 92 ? -1.180 7.041 15.541 1.00 96.50 92 GLN A O 1
ATOM 676 N N . SER A 1 93 ? -0.753 7.149 17.747 1.00 95.56 93 SER A N 1
ATOM 677 C CA . SER A 1 93 ? 0.645 7.566 17.588 1.00 95.56 93 SER A CA 1
ATOM 678 C C . SER A 1 93 ? 1.478 6.480 16.906 1.00 95.56 93 SER A C 1
ATOM 680 O O . SER A 1 93 ? 2.180 6.765 15.936 1.00 95.56 93 SER A O 1
ATOM 682 N N . THR A 1 94 ? 1.355 5.230 17.355 1.00 93.88 94 THR A N 1
ATOM 683 C CA . THR A 1 94 ? 2.063 4.087 16.763 1.00 93.88 94 THR A CA 1
ATOM 684 C C . THR A 1 94 ? 1.671 3.871 15.301 1.00 93.88 94 THR A C 1
ATOM 686 O O . THR A 1 94 ? 2.544 3.662 14.464 1.00 93.88 94 THR A O 1
ATOM 689 N N . VAL A 1 95 ? 0.386 3.987 14.954 1.00 94.75 95 VAL A N 1
ATOM 690 C CA . VAL A 1 95 ? -0.080 3.868 13.561 1.00 94.75 95 VAL A CA 1
ATOM 691 C C . VAL A 1 95 ? 0.490 4.985 12.688 1.00 94.75 95 VAL A C 1
ATOM 693 O O . VAL A 1 95 ? 0.961 4.711 11.586 1.00 94.75 95 VAL A O 1
ATOM 696 N N . LYS A 1 96 ? 0.500 6.235 13.166 1.00 93.44 96 LYS A N 1
ATOM 697 C CA . LYS A 1 96 ? 1.104 7.357 12.426 1.00 93.44 96 LYS A CA 1
ATOM 698 C C . LYS A 1 96 ? 2.600 7.150 12.204 1.00 93.44 96 LYS A C 1
ATOM 700 O O . LYS A 1 96 ? 3.090 7.423 11.111 1.00 93.44 96 LYS A O 1
ATOM 705 N N . GLN A 1 97 ? 3.308 6.644 13.211 1.00 90.31 97 GLN A N 1
ATOM 706 C CA . GLN A 1 97 ? 4.722 6.302 13.085 1.00 90.31 97 GLN A CA 1
ATOM 707 C C . GLN A 1 97 ? 4.932 5.191 12.050 1.00 90.31 97 GLN A C 1
ATOM 709 O O . GLN A 1 97 ? 5.721 5.369 11.129 1.00 90.31 97 GLN A O 1
ATOM 714 N N . ALA A 1 98 ? 4.159 4.105 12.123 1.00 88.31 98 ALA A N 1
ATOM 715 C CA . ALA A 1 98 ? 4.238 3.010 11.158 1.00 88.31 98 ALA A CA 1
ATOM 716 C C . ALA A 1 98 ? 3.945 3.471 9.718 1.00 88.31 98 ALA A C 1
ATOM 718 O O . ALA A 1 98 ? 4.618 3.039 8.785 1.00 88.31 98 ALA A O 1
ATOM 719 N N . GLN A 1 99 ? 2.981 4.378 9.520 1.00 90.19 99 GLN A N 1
ATOM 720 C CA . GLN A 1 99 ? 2.699 4.966 8.205 1.00 90.19 99 GLN A CA 1
ATOM 721 C C . GLN A 1 99 ? 3.860 5.822 7.684 1.00 90.19 99 GLN A C 1
ATOM 723 O O . GLN A 1 99 ? 4.187 5.749 6.499 1.00 90.19 99 GLN A O 1
ATOM 728 N N . ALA A 1 100 ? 4.489 6.623 8.549 1.00 88.12 100 ALA A N 1
ATOM 729 C CA . ALA A 1 100 ? 5.642 7.436 8.174 1.00 88.12 100 ALA A CA 1
ATOM 730 C C . ALA A 1 100 ? 6.855 6.565 7.806 1.00 88.12 100 ALA A C 1
ATOM 732 O O . ALA A 1 100 ? 7.492 6.815 6.780 1.00 88.12 100 ALA A O 1
ATOM 733 N N . ASP A 1 101 ? 7.127 5.524 8.593 1.00 86.12 101 ASP A N 1
ATOM 734 C CA . ASP A 1 101 ? 8.219 4.579 8.345 1.00 86.12 101 ASP A CA 1
ATOM 735 C C . ASP A 1 101 ? 7.975 3.802 7.040 1.00 86.12 101 ASP A C 1
ATOM 737 O O . ASP A 1 101 ? 8.863 3.713 6.192 1.00 86.12 101 ASP A O 1
ATOM 741 N N . ALA A 1 102 ? 6.745 3.325 6.811 1.00 86.06 102 ALA A N 1
ATOM 742 C CA . ALA A 1 102 ? 6.369 2.670 5.559 1.00 86.06 102 ALA A CA 1
ATOM 743 C C . ALA A 1 102 ? 6.555 3.595 4.348 1.00 86.06 102 ALA A C 1
ATOM 745 O O . ALA A 1 102 ? 7.103 3.172 3.335 1.00 86.06 102 ALA A O 1
ATOM 746 N N . ALA A 1 103 ? 6.158 4.869 4.446 1.00 85.94 103 ALA A N 1
ATOM 747 C CA . ALA A 1 103 ? 6.324 5.832 3.359 1.00 85.94 103 ALA A CA 1
ATOM 748 C C . ALA A 1 103 ? 7.800 6.114 3.028 1.00 85.94 103 ALA A C 1
ATOM 750 O O . ALA A 1 103 ? 8.135 6.252 1.848 1.00 85.94 103 ALA A O 1
ATOM 751 N N . GLN A 1 104 ? 8.671 6.181 4.041 1.00 86.00 104 GLN A N 1
ATOM 752 C CA . GLN A 1 104 ? 10.118 6.364 3.862 1.00 86.00 104 GLN A CA 1
ATOM 753 C C . GLN A 1 104 ? 10.808 5.112 3.312 1.00 86.00 104 GLN A C 1
ATOM 755 O O . GLN A 1 104 ? 11.784 5.229 2.573 1.00 86.00 104 GLN A O 1
ATOM 760 N N . ASN A 1 105 ? 10.283 3.927 3.621 1.00 88.69 105 ASN A N 1
ATOM 761 C CA . ASN A 1 105 ? 10.819 2.654 3.145 1.00 88.69 105 ASN A CA 1
ATOM 762 C C . ASN A 1 105 ? 10.318 2.236 1.765 1.00 88.69 105 ASN A C 1
ATOM 764 O O . ASN A 1 105 ? 10.680 1.160 1.301 1.00 88.69 105 ASN A O 1
ATOM 768 N N . ARG A 1 106 ? 9.527 3.064 1.077 1.00 91.44 106 ARG A N 1
ATOM 769 C CA . ARG A 1 106 ? 9.097 2.735 -0.284 1.00 91.44 106 ARG A CA 1
ATOM 770 C C . ARG A 1 106 ? 10.314 2.668 -1.210 1.00 91.44 106 ARG A C 1
ATOM 772 O O . ARG A 1 106 ? 11.033 3.668 -1.312 1.00 91.44 106 ARG A O 1
ATOM 779 N N . PRO A 1 107 ? 10.532 1.548 -1.914 1.00 93.75 107 PRO A N 1
ATOM 780 C CA . PRO A 1 107 ? 11.635 1.431 -2.851 1.00 93.75 107 PRO A CA 1
ATOM 781 C C . PRO A 1 107 ? 11.454 2.436 -3.979 1.00 93.75 107 PRO A C 1
ATOM 783 O O . PRO A 1 107 ? 10.362 2.579 -4.532 1.00 93.75 107 PRO A O 1
ATOM 786 N N . THR A 1 108 ? 12.519 3.157 -4.307 1.00 94.19 108 THR A N 1
ATOM 787 C CA . THR A 1 108 ? 12.514 4.153 -5.377 1.00 94.19 108 THR A CA 1
ATOM 788 C C . THR A 1 108 ? 13.857 4.156 -6.082 1.00 94.19 108 THR A C 1
ATOM 790 O O . THR A 1 108 ? 14.904 4.171 -5.437 1.00 94.19 108 THR A O 1
ATOM 793 N N . LYS A 1 109 ? 13.838 4.175 -7.412 1.00 95.12 109 LYS A N 1
ATOM 794 C CA . LYS A 1 109 ? 15.049 4.302 -8.224 1.00 95.12 109 LYS A CA 1
ATOM 795 C C . LYS A 1 109 ? 14.786 5.189 -9.426 1.00 95.12 109 LYS A C 1
ATOM 797 O O . LYS A 1 109 ? 13.765 5.055 -10.096 1.00 95.12 109 LYS A O 1
ATOM 802 N N . ALA A 1 110 ? 15.713 6.110 -9.657 1.00 95.75 110 ALA A N 1
ATOM 803 C CA . ALA A 1 110 ? 15.823 6.847 -10.905 1.00 95.75 110 ALA A CA 1
ATOM 804 C C . ALA A 1 110 ? 16.761 6.069 -11.831 1.00 95.75 110 ALA A C 1
ATOM 806 O O . ALA A 1 110 ? 17.855 5.689 -11.403 1.00 95.75 110 ALA A O 1
ATOM 807 N N . GLY A 1 111 ? 16.331 5.823 -13.063 1.00 94.88 111 GLY A N 1
ATOM 808 C CA . GLY A 1 111 ? 17.225 5.387 -14.126 1.00 94.88 111 GLY A CA 1
ATOM 809 C C . GLY A 1 111 ? 18.137 6.524 -14.592 1.00 94.88 111 GLY A C 1
ATOM 810 O O . GLY A 1 111 ? 18.071 7.648 -14.094 1.00 94.88 111 GLY A O 1
ATOM 811 N N . THR A 1 112 ? 18.988 6.246 -15.574 1.00 96.44 112 THR A N 1
ATOM 812 C CA . THR A 1 112 ? 19.770 7.281 -16.261 1.00 96.44 112 THR A CA 1
ATOM 813 C C . THR A 1 112 ? 18.881 8.158 -17.145 1.00 96.44 112 THR A C 1
ATOM 815 O O . THR A 1 112 ? 17.758 7.791 -17.492 1.00 96.44 112 THR A O 1
ATOM 818 N N . ALA A 1 113 ? 19.386 9.331 -17.535 1.00 96.31 113 ALA A N 1
ATOM 819 C CA . ALA A 1 113 ? 18.660 10.230 -18.426 1.00 96.31 113 ALA A CA 1
ATOM 820 C C . ALA A 1 113 ? 18.423 9.568 -19.794 1.00 96.31 113 ALA A C 1
ATOM 822 O O . ALA A 1 113 ? 19.362 9.072 -20.416 1.00 96.31 113 ALA A O 1
ATOM 823 N N . LEU A 1 114 ? 17.172 9.580 -20.255 1.00 96.06 114 LEU A N 1
ATOM 824 C CA . LEU A 1 114 ? 16.754 9.027 -21.550 1.00 96.06 114 LEU A CA 1
ATOM 825 C C . LEU A 1 114 ? 16.809 10.061 -22.675 1.00 96.06 114 LEU A C 1
ATOM 827 O O . LEU A 1 114 ? 16.697 9.720 -23.848 1.00 96.06 114 LEU A O 1
ATOM 831 N N . SER A 1 115 ? 16.970 11.330 -22.322 1.00 96.06 115 SER A N 1
ATOM 832 C CA . SER A 1 115 ? 17.035 12.468 -23.234 1.00 96.06 115 SER A CA 1
ATOM 833 C C . SER A 1 115 ? 18.210 13.364 -22.876 1.00 96.06 115 SER A C 1
ATOM 835 O O . SER A 1 115 ? 18.583 13.474 -21.707 1.00 96.06 115 SER A O 1
ATOM 837 N N . THR A 1 116 ? 18.742 14.068 -23.863 1.00 95.62 116 THR A N 1
ATOM 838 C CA . THR A 1 116 ? 19.922 14.923 -23.726 1.00 95.62 116 THR A CA 1
ATOM 839 C C . THR A 1 116 ? 19.604 16.392 -24.000 1.00 95.62 116 THR A C 1
ATOM 841 O O . THR A 1 116 ? 18.642 16.735 -24.687 1.00 95.62 116 THR A O 1
ATOM 844 N N . ALA A 1 117 ? 20.452 17.296 -23.500 1.00 95.44 117 ALA A N 1
ATOM 845 C CA . ALA A 1 117 ? 20.314 18.731 -23.760 1.00 95.44 117 ALA A CA 1
ATOM 846 C C . ALA A 1 117 ? 20.422 19.084 -25.258 1.00 95.44 117 ALA A C 1
ATOM 848 O O . ALA A 1 117 ? 19.798 20.042 -25.708 1.00 95.44 117 ALA A O 1
ATOM 849 N N . ALA A 1 118 ? 21.174 18.295 -26.035 1.00 95.44 118 ALA A N 1
ATOM 850 C CA . ALA A 1 118 ? 21.267 18.457 -27.484 1.00 95.44 118 ALA A CA 1
ATOM 851 C C . ALA A 1 118 ? 19.914 18.194 -28.165 1.00 95.44 118 ALA A C 1
ATOM 853 O O . ALA A 1 118 ? 19.487 18.979 -29.008 1.00 95.44 118 ALA A O 1
ATOM 854 N N . GLU A 1 119 ? 19.206 17.145 -27.742 1.00 95.50 119 GLU A N 1
ATOM 855 C CA . GLU A 1 119 ? 17.856 16.839 -28.225 1.00 95.50 119 GLU A CA 1
ATOM 856 C C . GLU A 1 119 ? 16.861 17.947 -27.859 1.00 95.50 119 GLU A C 1
ATOM 858 O O . GLU A 1 119 ? 16.052 18.353 -28.692 1.00 95.50 119 GLU A O 1
ATOM 863 N N . ALA A 1 120 ? 16.949 18.504 -26.647 1.00 95.69 120 ALA A N 1
ATOM 864 C CA . ALA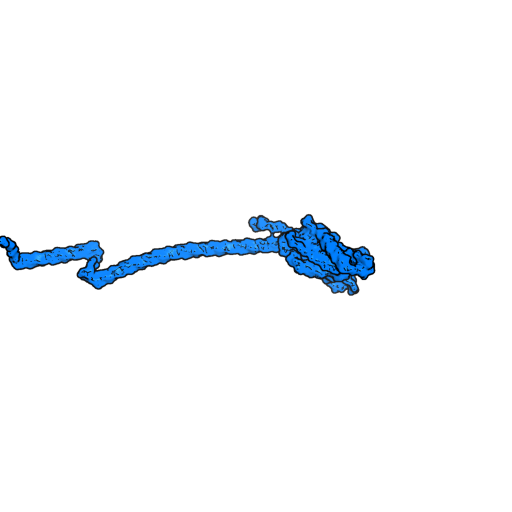 A 1 120 ? 16.117 19.641 -26.244 1.00 95.69 120 ALA A CA 1
ATOM 865 C C . ALA A 1 120 ? 16.343 20.878 -27.126 1.00 95.69 120 ALA A C 1
ATOM 867 O O . ALA A 1 120 ? 15.380 21.530 -27.531 1.00 95.69 120 ALA A O 1
ATOM 868 N N . ALA A 1 121 ? 17.596 21.166 -27.491 1.00 94.75 121 ALA A N 1
ATOM 869 C CA . ALA A 1 121 ? 17.929 22.296 -28.355 1.00 94.75 121 ALA A CA 1
ATOM 870 C C . ALA A 1 121 ? 17.352 22.155 -29.775 1.00 94.75 121 ALA A C 1
ATOM 872 O O . ALA A 1 121 ? 16.882 23.140 -30.340 1.00 94.75 121 ALA A O 1
ATOM 873 N N . VAL A 1 122 ? 17.353 20.945 -30.349 1.00 95.62 122 VAL A N 1
ATOM 874 C CA . VAL A 1 122 ? 16.864 20.719 -31.725 1.00 95.62 122 VAL A CA 1
ATOM 875 C C . VAL A 1 122 ? 15.353 20.498 -31.809 1.00 95.62 122 VAL A C 1
ATOM 877 O O . VAL A 1 122 ? 14.751 20.795 -32.838 1.00 95.62 122 VAL A O 1
ATOM 880 N N . THR A 1 123 ? 14.724 19.989 -30.748 1.00 95.06 123 THR A N 1
ATOM 881 C CA . THR A 1 123 ? 13.272 19.728 -30.706 1.00 95.06 123 THR A CA 1
ATOM 882 C C . THR A 1 123 ? 12.465 20.888 -30.130 1.00 95.06 123 THR A C 1
ATOM 884 O O . THR A 1 123 ? 11.253 20.936 -30.330 1.00 95.06 123 THR A O 1
ATOM 887 N N . SER A 1 124 ? 13.108 21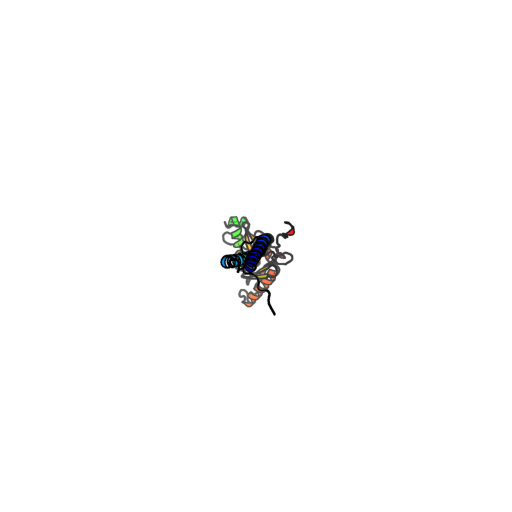.809 -29.399 1.00 94.00 124 SER A N 1
ATOM 888 C CA . SER A 1 124 ? 12.440 22.846 -28.594 1.00 94.00 124 SER A CA 1
ATOM 889 C C . SER A 1 124 ? 11.430 22.288 -27.574 1.00 94.00 124 SER A C 1
ATOM 891 O O . SER A 1 124 ? 10.493 22.982 -27.179 1.00 94.00 124 SER A O 1
ATOM 893 N N . LYS A 1 125 ? 11.608 21.033 -27.139 1.00 94.94 125 LYS A N 1
ATOM 894 C CA . LYS A 1 125 ? 10.802 20.368 -26.102 1.00 94.94 125 LYS A CA 1
ATOM 895 C C . LYS A 1 125 ? 11.573 20.265 -24.784 1.00 94.94 125 LYS A C 1
ATOM 897 O O . LYS A 1 125 ? 12.800 20.359 -24.754 1.00 94.94 125 LYS A O 1
ATOM 902 N N . SER A 1 126 ? 10.855 20.034 -23.683 1.00 96.88 126 SER A N 1
ATOM 903 C CA . SER A 1 126 ? 11.493 19.693 -22.407 1.00 96.88 126 SER A CA 1
ATOM 904 C C . SER A 1 126 ? 12.136 18.298 -22.471 1.00 96.88 126 SER A C 1
ATOM 906 O O . SER A 1 126 ? 11.670 17.432 -23.213 1.00 96.88 126 SER A O 1
ATOM 908 N N . LEU A 1 127 ? 13.174 18.048 -21.663 1.00 97.19 127 LEU A N 1
ATOM 909 C CA . LEU A 1 127 ? 13.795 16.716 -21.543 1.00 97.19 127 LEU A CA 1
ATOM 910 C C . LEU A 1 127 ? 12.762 15.641 -21.178 1.00 97.19 127 LEU A C 1
ATOM 912 O O . LEU A 1 127 ? 12.743 14.560 -21.757 1.00 97.19 127 LEU A O 1
ATOM 916 N N . LYS A 1 128 ? 11.843 15.982 -20.273 1.00 97.19 128 LYS A N 1
ATOM 917 C CA . LYS A 1 128 ? 10.734 15.120 -19.866 1.00 97.19 128 LYS A CA 1
ATOM 918 C C . LYS A 1 128 ? 9.850 14.705 -21.042 1.00 97.19 128 LYS A C 1
ATOM 920 O O . LYS A 1 128 ? 9.554 13.523 -21.185 1.00 97.19 128 LYS A O 1
ATOM 925 N N . ASP A 1 129 ? 9.439 15.656 -21.878 1.00 97.06 129 ASP A N 1
ATOM 926 C CA . ASP A 1 129 ? 8.567 15.366 -23.021 1.00 97.06 129 ASP A CA 1
ATOM 927 C C . ASP A 1 129 ? 9.287 14.529 -24.076 1.00 97.06 129 ASP A C 1
ATOM 929 O O . ASP A 1 129 ? 8.704 13.592 -24.614 1.00 97.06 129 ASP A O 1
ATOM 933 N N . ILE A 1 130 ? 10.568 14.816 -24.324 1.00 97.06 130 ILE A N 1
ATOM 934 C CA . ILE A 1 130 ? 11.400 14.032 -25.245 1.00 97.06 130 ILE A CA 1
ATOM 935 C C . ILE A 1 130 ? 11.520 12.595 -24.746 1.00 97.06 130 ILE A C 1
ATOM 937 O O . ILE A 1 130 ? 11.240 11.663 -25.493 1.00 97.06 130 ILE A O 1
ATOM 941 N N . ALA A 1 131 ? 11.893 12.408 -23.479 1.00 97.25 131 ALA A N 1
ATOM 942 C CA . ALA A 1 131 ? 12.019 11.090 -22.876 1.00 97.25 131 ALA A CA 1
ATOM 943 C C . ALA A 1 131 ? 10.699 10.306 -22.934 1.00 97.25 131 ALA A C 1
ATOM 945 O O . ALA A 1 131 ? 10.727 9.127 -23.260 1.00 97.25 131 ALA A O 1
ATOM 946 N N . LEU A 1 132 ? 9.551 10.946 -22.679 1.00 97.44 132 LEU A N 1
ATOM 947 C CA . LEU A 1 132 ? 8.235 10.302 -22.776 1.00 97.44 132 LEU A CA 1
ATOM 948 C C . LEU A 1 132 ? 7.842 9.931 -24.214 1.00 97.44 132 LEU A C 1
ATOM 950 O O . LEU A 1 132 ? 7.171 8.917 -24.405 1.00 97.44 132 LEU A O 1
ATOM 954 N N . ASP A 1 133 ? 8.226 10.740 -25.203 1.00 96.00 133 ASP A N 1
ATOM 955 C CA . ASP A 1 133 ? 7.872 10.547 -26.616 1.00 96.00 133 ASP A CA 1
ATOM 956 C C . ASP A 1 133 ? 8.760 9.524 -27.338 1.00 96.00 133 ASP A C 1
ATOM 958 O O . ASP A 1 133 ? 8.361 9.011 -28.389 1.00 96.00 133 ASP A O 1
ATOM 962 N N . LYS A 1 134 ? 9.951 9.223 -26.805 1.00 95.25 134 LYS A N 1
ATOM 963 C CA . LYS A 1 134 ? 10.858 8.227 -27.385 1.00 95.25 134 LYS A CA 1
ATOM 964 C C . LYS A 1 134 ? 10.207 6.855 -27.457 1.00 95.25 134 LYS A C 1
ATOM 966 O O . LYS A 1 134 ? 9.579 6.387 -26.500 1.00 95.25 134 LYS A O 1
ATOM 971 N N . ARG A 1 135 ? 10.416 6.180 -28.587 1.00 94.50 135 ARG A N 1
ATOM 972 C CA . ARG A 1 135 ? 10.068 4.763 -28.729 1.00 94.50 135 ARG A CA 1
ATOM 973 C C . ARG A 1 135 ? 11.063 3.906 -27.963 1.00 94.50 135 ARG A C 1
ATOM 975 O O . ARG A 1 135 ? 12.236 4.248 -27.850 1.00 94.50 135 ARG A O 1
ATOM 982 N N . ILE A 1 136 ? 10.602 2.780 -27.435 1.00 93.94 136 ILE A N 1
ATOM 983 C CA . ILE A 1 136 ? 11.511 1.850 -26.757 1.00 93.94 136 ILE A CA 1
ATOM 984 C C . ILE A 1 136 ? 12.320 1.049 -27.782 1.00 93.94 136 ILE A C 1
ATOM 986 O O . ILE A 1 136 ? 13.532 0.896 -27.644 1.00 93.94 136 ILE A O 1
ATOM 990 N N . VAL A 1 137 ? 11.637 0.542 -28.810 1.00 92.31 137 VAL A N 1
ATOM 991 C CA . VAL A 1 137 ? 12.244 -0.226 -29.900 1.00 92.31 137 VAL A CA 1
ATOM 992 C C . VAL A 1 137 ? 12.645 0.705 -31.033 1.00 92.31 137 VAL A C 1
ATOM 994 O O . VAL A 1 137 ? 11.937 1.659 -31.357 1.00 92.31 137 VAL A O 1
ATOM 997 N N . ASN A 1 138 ? 13.785 0.382 -31.627 1.00 88.75 138 ASN A N 1
ATOM 998 C CA . ASN A 1 138 ? 14.353 1.062 -32.770 1.00 88.75 138 ASN A CA 1
ATOM 999 C C . ASN A 1 138 ? 13.421 0.986 -33.984 1.00 88.75 138 ASN A C 1
ATOM 1001 O O . ASN A 1 138 ? 12.784 -0.042 -34.242 1.00 88.75 138 ASN A O 1
ATOM 1005 N N . VAL A 1 139 ? 13.348 2.057 -34.765 1.00 76.19 139 VAL A N 1
ATOM 1006 C CA . VAL A 1 139 ? 12.580 2.053 -36.011 1.00 76.19 139 VAL A CA 1
ATOM 1007 C C . VAL A 1 139 ? 13.204 1.061 -37.001 1.00 76.19 139 VAL A C 1
ATOM 1009 O O . VAL A 1 139 ? 14.421 0.947 -37.123 1.00 76.19 139 VAL A O 1
ATOM 1012 N N . ALA A 1 140 ? 12.371 0.305 -37.721 1.00 66.81 140 ALA A N 1
ATOM 1013 C CA . ALA A 1 140 ? 12.857 -0.599 -38.760 1.00 66.81 140 ALA A CA 1
ATOM 1014 C C . ALA A 1 140 ? 13.644 0.193 -39.824 1.00 66.81 140 ALA A C 1
ATOM 1016 O O . ALA A 1 140 ? 13.095 1.094 -40.458 1.00 66.81 140 ALA A O 1
ATOM 1017 N N . GLY A 1 141 ? 14.928 -0.139 -40.000 1.00 63.12 141 GLY A N 1
ATOM 1018 C CA . GLY A 1 141 ? 15.844 0.589 -40.888 1.00 63.12 141 GLY A CA 1
ATOM 1019 C C . GLY A 1 141 ? 16.526 1.822 -40.270 1.00 63.12 141 GLY A C 1
ATOM 1020 O O . GLY A 1 141 ? 17.173 2.561 -41.010 1.00 63.12 141 GLY A O 1
ATOM 1021 N N . GLY A 1 142 ? 16.385 2.044 -38.956 1.00 66.75 142 GLY A N 1
ATOM 1022 C CA . GLY A 1 142 ? 17.136 3.041 -38.179 1.00 66.75 142 GLY A CA 1
ATOM 1023 C C . GLY A 1 142 ? 18.614 2.679 -37.993 1.00 66.75 142 GLY A C 1
ATOM 1024 O O . GLY A 1 142 ? 19.106 1.690 -38.552 1.00 66.75 142 GLY A O 1
ATOM 1025 N N . THR A 1 143 ? 19.358 3.482 -37.225 1.00 68.19 143 THR A N 1
ATOM 1026 C CA . THR A 1 143 ? 20.779 3.177 -36.971 1.00 68.19 143 THR A CA 1
ATOM 1027 C C . THR A 1 143 ? 20.925 1.992 -36.017 1.00 68.19 143 THR A C 1
ATOM 1029 O O . THR A 1 143 ? 20.004 1.646 -35.288 1.00 68.19 143 THR A O 1
ATOM 1032 N N . ALA A 1 144 ? 22.074 1.313 -36.010 1.00 74.19 144 ALA A N 1
ATOM 1033 C CA . ALA A 1 144 ? 22.317 0.263 -35.024 1.00 74.19 144 ALA A CA 1
ATOM 1034 C C . ALA A 1 144 ? 22.494 0.889 -33.625 1.00 74.19 144 ALA A C 1
ATOM 1036 O O 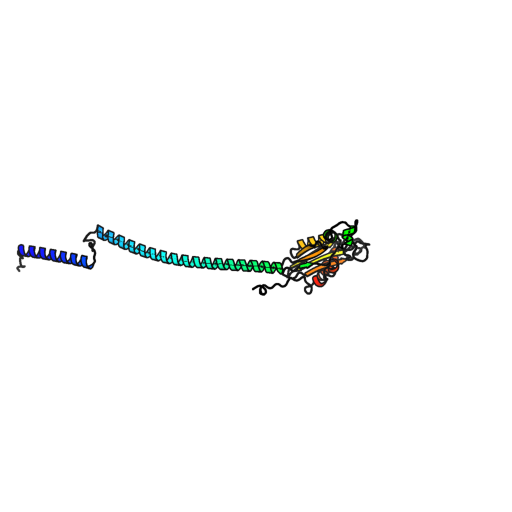. ALA A 1 144 ? 23.601 1.279 -33.260 1.00 74.19 144 ALA A O 1
ATOM 1037 N N . GLY A 1 145 ? 21.411 0.994 -32.853 1.00 83.81 145 GLY A N 1
ATOM 1038 C CA . GLY A 1 145 ? 21.414 1.569 -31.506 1.00 83.81 145 GLY A CA 1
ATOM 1039 C C . GLY A 1 145 ? 20.278 2.565 -31.300 1.00 83.81 145 GLY A C 1
ATOM 1040 O O . GLY A 1 145 ? 19.261 2.475 -31.975 1.00 83.81 145 GLY A O 1
ATOM 1041 N N . ALA A 1 146 ? 20.449 3.458 -30.322 1.00 89.88 146 ALA A N 1
ATOM 1042 C CA . ALA A 1 146 ? 19.462 4.475 -29.972 1.00 89.88 146 ALA A CA 1
ATOM 1043 C C . ALA A 1 146 ? 19.563 5.689 -30.900 1.00 89.88 146 ALA A C 1
ATOM 1045 O O . ALA A 1 146 ? 20.627 6.310 -30.990 1.00 89.88 146 ALA A O 1
ATOM 1046 N N . ASP A 1 147 ? 18.448 6.060 -31.526 1.00 91.44 147 ASP A N 1
ATOM 1047 C CA . ASP A 1 147 ? 18.363 7.252 -32.366 1.00 91.44 147 ASP A CA 1
ATOM 1048 C C . ASP A 1 147 ? 17.961 8.496 -31.551 1.00 91.44 147 ASP A C 1
ATOM 1050 O O . ASP A 1 147 ? 16.998 8.497 -30.778 1.00 91.44 147 ASP A O 1
ATOM 1054 N N . ALA A 1 148 ? 18.693 9.598 -31.740 1.00 92.75 148 ALA A N 1
ATOM 1055 C CA . ALA A 1 148 ? 18.397 10.867 -31.077 1.00 92.75 148 ALA A CA 1
ATOM 1056 C C . ALA A 1 148 ? 17.101 11.503 -31.609 1.00 92.75 148 ALA A C 1
ATOM 1058 O O . ALA A 1 148 ? 16.799 11.454 -32.805 1.00 92.75 148 ALA A O 1
ATOM 1059 N N . ALA A 1 149 ? 16.359 12.169 -30.727 1.00 93.94 149 ALA A N 1
ATOM 1060 C CA . ALA A 1 149 ? 15.199 12.959 -31.109 1.00 93.94 149 ALA A CA 1
ATOM 1061 C C . ALA A 1 149 ? 15.609 14.177 -31.956 1.00 93.94 149 ALA A C 1
ATOM 1063 O O . ALA A 1 149 ? 16.588 14.872 -31.675 1.00 93.94 149 ALA A O 1
ATOM 1064 N N . THR A 1 150 ? 14.818 14.466 -32.983 1.00 93.31 150 THR A N 1
ATOM 1065 C CA . THR A 1 150 ? 14.998 15.591 -33.911 1.00 93.31 150 THR A CA 1
ATOM 1066 C C . THR A 1 150 ? 13.680 16.348 -34.077 1.00 93.31 150 THR A C 1
ATOM 1068 O O . THR A 1 150 ? 12.640 15.931 -33.572 1.00 93.31 150 THR A O 1
ATOM 1071 N N . ALA A 1 151 ? 13.681 17.457 -34.820 1.00 90.75 151 ALA A N 1
ATOM 1072 C CA . ALA A 1 151 ? 12.460 18.227 -35.074 1.00 90.75 151 ALA A CA 1
ATOM 1073 C C . ALA A 1 151 ? 11.333 17.414 -35.753 1.00 90.75 151 ALA A C 1
ATOM 1075 O O . ALA A 1 151 ? 10.165 17.778 -35.634 1.00 90.75 151 ALA A O 1
ATOM 1076 N N . THR A 1 152 ? 11.665 16.326 -36.457 1.00 90.19 152 THR A N 1
ATOM 1077 C CA . THR A 1 152 ? 10.711 15.504 -37.223 1.00 90.19 152 THR A CA 1
ATOM 1078 C C . THR A 1 152 ? 10.559 14.075 -36.702 1.00 90.19 152 THR A C 1
ATOM 1080 O O . THR A 1 152 ? 9.689 13.351 -37.181 1.00 90.19 152 THR A O 1
ATOM 1083 N N . SER A 1 153 ? 11.371 13.655 -35.727 1.00 91.38 153 SER A N 1
ATOM 1084 C CA . SER A 1 153 ? 11.333 12.309 -35.149 1.00 91.38 153 SER A CA 1
ATOM 1085 C C . SER A 1 153 ? 11.481 12.364 -33.635 1.00 91.38 153 SER A C 1
ATOM 1087 O O . SER A 1 153 ? 12.364 13.044 -33.117 1.00 91.38 153 SER A O 1
ATOM 1089 N N . SER A 1 154 ? 10.665 11.590 -32.921 1.00 91.44 154 SER A N 1
ATOM 1090 C CA . SER A 1 154 ? 10.779 11.447 -31.466 1.00 91.44 154 SER A CA 1
ATOM 1091 C C . SER A 1 154 ? 12.042 10.702 -31.018 1.00 91.44 154 SER A C 1
ATOM 1093 O O . SER A 1 154 ? 12.353 10.739 -29.832 1.00 91.44 154 SER A O 1
ATOM 1095 N N . GLY A 1 155 ? 12.762 10.043 -31.934 1.00 92.50 155 GLY A N 1
ATOM 1096 C CA . GLY A 1 155 ? 13.883 9.160 -31.603 1.00 92.50 155 GLY A CA 1
ATOM 1097 C C . GLY A 1 155 ? 13.443 7.883 -30.879 1.00 92.50 155 GLY A C 1
ATOM 1098 O O . GLY A 1 155 ? 12.246 7.617 -30.698 1.00 92.50 155 GLY A O 1
ATOM 1099 N N . ASP A 1 156 ? 14.422 7.098 -30.444 1.00 93.69 156 ASP A N 1
ATOM 1100 C CA . ASP A 1 156 ? 14.198 5.853 -29.714 1.00 93.69 156 ASP A CA 1
ATOM 1101 C C . ASP A 1 156 ? 15.332 5.519 -28.731 1.00 93.69 156 ASP A C 1
ATOM 1103 O O . ASP A 1 156 ? 16.299 6.267 -28.567 1.00 93.69 156 ASP A O 1
ATOM 1107 N N . LEU A 1 157 ? 15.156 4.420 -27.998 1.00 93.06 157 LEU A N 1
ATOM 1108 C CA . LEU A 1 157 ? 16.094 3.924 -26.989 1.00 93.06 157 LEU A CA 1
ATOM 1109 C C . LEU A 1 157 ? 16.947 2.746 -27.482 1.00 93.06 157 LEU A C 1
ATOM 1111 O O . LEU A 1 157 ? 17.694 2.158 -26.699 1.00 93.06 157 LEU A O 1
ATOM 1115 N N . GLY A 1 158 ? 16.856 2.397 -28.767 1.00 89.38 158 GLY A N 1
ATOM 1116 C CA . GLY A 1 158 ? 17.768 1.454 -29.404 1.00 89.38 158 GLY A CA 1
ATOM 1117 C C . GLY A 1 158 ? 17.579 -0.019 -29.066 1.00 89.38 158 GLY A C 1
ATOM 1118 O O . GLY A 1 158 ? 18.488 -0.815 -29.311 1.00 89.38 158 GLY A O 1
ATOM 1119 N N . VAL A 1 159 ? 16.424 -0.425 -28.530 1.00 90.38 159 VAL A N 1
ATOM 1120 C CA . VAL A 1 159 ? 16.114 -1.857 -28.414 1.00 90.38 159 VAL A CA 1
ATOM 1121 C C . VAL A 1 159 ? 15.851 -2.422 -29.811 1.00 90.38 159 VAL A C 1
ATOM 1123 O O . VAL A 1 159 ? 15.049 -1.871 -30.556 1.00 90.38 159 VAL A O 1
ATOM 1126 N N . ALA A 1 160 ? 16.534 -3.503 -30.193 1.00 81.75 160 ALA A N 1
ATOM 1127 C CA . ALA A 1 160 ? 16.531 -3.992 -31.573 1.00 81.75 160 ALA A CA 1
ATOM 1128 C C . ALA A 1 160 ? 15.119 -4.305 -32.120 1.00 81.75 160 ALA A C 1
ATOM 1130 O O . ALA A 1 160 ? 14.290 -4.938 -31.454 1.00 81.75 160 ALA A O 1
ATOM 1131 N N . SER A 1 161 ? 14.867 -3.896 -33.366 1.00 83.38 161 SER A N 1
ATOM 1132 C CA . SER A 1 161 ? 13.672 -4.271 -34.124 1.00 83.38 161 SER A CA 1
ATOM 1133 C C . SER A 1 161 ? 13.900 -5.550 -34.933 1.00 83.38 161 SER A C 1
ATOM 1135 O O . SER A 1 161 ? 14.935 -5.728 -35.574 1.00 83.38 161 SER A O 1
ATOM 1137 N N . GLY A 1 162 ? 12.929 -6.463 -34.889 1.00 82.75 162 GLY A N 1
ATOM 1138 C CA . GLY A 1 162 ? 12.865 -7.635 -35.762 1.00 82.75 162 GLY A CA 1
ATOM 1139 C C . GLY A 1 162 ? 12.163 -7.320 -37.085 1.00 82.75 162 GLY A C 1
ATOM 1140 O O . GLY A 1 162 ? 11.299 -6.445 -37.133 1.00 82.75 162 GLY A O 1
ATOM 1141 N N . ALA A 1 163 ? 12.494 -8.063 -38.146 1.00 81.75 163 ALA A N 1
ATOM 1142 C CA . ALA A 1 163 ? 11.881 -7.902 -39.471 1.00 81.75 163 ALA A CA 1
ATOM 1143 C C . ALA A 1 163 ? 10.355 -8.118 -39.455 1.00 81.75 163 ALA A C 1
ATOM 1145 O O . ALA A 1 163 ? 9.626 -7.390 -40.124 1.00 81.75 163 ALA A O 1
ATOM 1146 N N . ASP A 1 164 ? 9.877 -9.057 -38.633 1.00 85.56 164 ASP A N 1
ATOM 1147 C CA . ASP A 1 164 ? 8.447 -9.340 -38.440 1.00 85.56 164 ASP A CA 1
ATOM 1148 C C . ASP A 1 164 ? 7.853 -8.598 -37.223 1.00 85.56 164 ASP A C 1
ATOM 1150 O O . ASP A 1 164 ? 6.732 -8.873 -36.789 1.00 85.56 164 ASP A O 1
ATOM 1154 N N . GLY A 1 165 ? 8.609 -7.652 -36.657 1.00 88.75 165 GLY A N 1
ATOM 1155 C CA . GLY A 1 165 ? 8.265 -6.891 -35.460 1.00 88.75 165 GLY A CA 1
ATOM 1156 C C . GLY A 1 165 ? 8.904 -7.420 -34.173 1.00 88.75 165 GLY A C 1
ATOM 1157 O O . GLY A 1 165 ? 9.453 -8.521 -34.099 1.00 88.75 165 GLY A O 1
ATOM 1158 N N . THR A 1 166 ? 8.811 -6.608 -33.123 1.00 92.25 166 THR A N 1
ATOM 1159 C CA . THR A 1 166 ? 9.306 -6.920 -31.776 1.00 92.25 166 THR A CA 1
ATOM 1160 C C . THR A 1 166 ? 8.169 -6.739 -30.782 1.00 92.25 166 THR A C 1
ATOM 1162 O O . THR A 1 166 ? 7.408 -5.776 -30.869 1.00 92.25 166 THR A O 1
ATOM 1165 N N . LYS A 1 167 ? 8.048 -7.651 -29.821 1.00 94.00 167 LYS A N 1
ATOM 1166 C CA . LYS A 1 167 ? 7.145 -7.522 -28.677 1.00 94.00 167 LYS A CA 1
ATOM 1167 C C . LYS A 1 167 ? 7.943 -7.102 -27.459 1.00 94.00 167 LYS A C 1
ATOM 1169 O O . LYS A 1 167 ? 9.034 -7.622 -27.228 1.00 94.00 167 LYS A O 1
ATOM 1174 N N . LEU A 1 168 ? 7.404 -6.155 -26.701 1.00 95.31 168 LEU A N 1
ATOM 1175 C CA . LEU A 1 168 ? 7.941 -5.798 -25.393 1.00 95.31 168 LEU A CA 1
ATOM 1176 C C . LEU A 1 168 ? 7.049 -6.361 -24.315 1.00 95.31 168 LEU A C 1
ATOM 1178 O O . LEU A 1 168 ? 5.842 -6.498 -24.506 1.00 95.31 168 LEU A O 1
ATOM 1182 N N . ALA A 1 169 ? 7.634 -6.598 -23.158 1.00 96.69 169 ALA A N 1
ATOM 1183 C CA . ALA A 1 169 ? 6.879 -6.805 -21.950 1.00 96.69 169 ALA A CA 1
ATOM 1184 C C . ALA A 1 169 ? 7.550 -6.121 -20.772 1.00 96.69 169 ALA A C 1
ATOM 1186 O O . ALA A 1 169 ? 8.773 -5.980 -20.726 1.00 96.69 169 ALA A O 1
ATOM 1187 N N . ILE A 1 170 ? 6.729 -5.741 -19.805 1.00 96.94 170 ILE A N 1
ATOM 1188 C CA . ILE A 1 170 ? 7.189 -5.382 -18.472 1.00 96.94 170 ILE A CA 1
ATOM 1189 C C . ILE A 1 170 ? 6.854 -6.503 -17.496 1.00 96.94 170 ILE A C 1
ATOM 1191 O O . ILE A 1 170 ? 5.831 -7.177 -17.631 1.00 96.94 170 ILE A O 1
ATOM 1195 N N . SER A 1 171 ? 7.708 -6.661 -16.494 1.00 97.00 171 SER A N 1
ATOM 1196 C CA . SER A 1 171 ? 7.478 -7.463 -15.302 1.00 97.00 171 SER A CA 1
ATOM 1197 C C . SER A 1 171 ? 7.759 -6.596 -14.085 1.00 97.00 171 SER A C 1
ATOM 1199 O O . SER A 1 171 ? 8.823 -5.987 -13.979 1.00 97.00 171 SER A O 1
ATOM 1201 N N . ILE A 1 172 ? 6.794 -6.526 -13.177 1.00 97.19 172 ILE A N 1
ATOM 1202 C CA . ILE A 1 172 ? 6.906 -5.807 -11.912 1.00 97.19 172 ILE A CA 1
ATOM 1203 C C . ILE A 1 172 ? 6.521 -6.778 -10.817 1.00 97.19 172 ILE A C 1
ATOM 1205 O O . ILE A 1 172 ? 5.390 -7.266 -10.795 1.00 97.19 172 ILE A O 1
ATOM 1209 N N . LYS A 1 173 ? 7.428 -7.043 -9.890 1.00 96.19 173 LYS A N 1
ATOM 1210 C CA . LYS A 1 173 ? 7.146 -7.902 -8.748 1.00 96.19 173 LYS A CA 1
ATOM 1211 C C . LYS A 1 173 ? 7.496 -7.188 -7.456 1.00 96.19 173 LYS A C 1
ATOM 1213 O O . LYS A 1 173 ? 8.554 -6.585 -7.338 1.00 96.19 173 LYS A O 1
ATOM 1218 N N . SER A 1 174 ? 6.579 -7.245 -6.499 1.00 94.62 174 SER A N 1
ATOM 1219 C CA . SER A 1 174 ? 6.761 -6.711 -5.151 1.00 94.62 174 SER A CA 1
ATOM 1220 C C . SER A 1 174 ? 6.174 -7.712 -4.166 1.00 94.62 174 SER A C 1
ATOM 1222 O O . SER A 1 174 ? 4.995 -8.075 -4.260 1.00 94.62 174 SER A O 1
ATOM 1224 N N . GLY A 1 175 ? 7.026 -8.241 -3.290 1.00 91.50 175 GLY A N 1
ATOM 1225 C CA . GLY A 1 175 ? 6.674 -9.360 -2.420 1.00 91.50 175 GLY A CA 1
ATOM 1226 C C . GLY A 1 175 ? 6.154 -10.562 -3.222 1.00 91.50 175 GLY A C 1
ATOM 1227 O O . GLY A 1 175 ? 6.859 -11.129 -4.058 1.00 91.50 175 GLY A O 1
ATOM 1228 N N . SER A 1 176 ? 4.900 -10.948 -2.970 1.00 91.88 176 SER A N 1
ATOM 1229 C CA . SER A 1 176 ? 4.232 -12.070 -3.658 1.00 91.88 176 SER A CA 1
ATOM 1230 C C . SER A 1 176 ? 3.441 -11.659 -4.907 1.00 91.88 176 SER A C 1
ATOM 1232 O O . SER A 1 176 ? 2.971 -12.522 -5.646 1.00 91.88 176 SER A O 1
ATOM 1234 N N . THR A 1 177 ? 3.273 -10.360 -5.159 1.00 95.06 177 THR A N 1
ATOM 1235 C CA . THR A 1 177 ? 2.456 -9.859 -6.268 1.00 95.06 177 THR A CA 1
ATOM 1236 C C . THR A 1 177 ? 3.333 -9.641 -7.490 1.00 95.06 177 THR A C 1
ATOM 1238 O O . THR A 1 177 ? 4.285 -8.867 -7.432 1.00 95.06 177 THR A O 1
ATOM 1241 N N . THR A 1 178 ? 2.999 -10.297 -8.602 1.00 95.56 178 THR A N 1
ATOM 1242 C CA . THR A 1 178 ? 3.666 -10.108 -9.898 1.00 95.56 178 THR A CA 1
ATOM 1243 C C . THR A 1 178 ? 2.669 -9.574 -10.915 1.00 95.56 178 THR A C 1
ATOM 1245 O O . THR A 1 178 ? 1.600 -10.151 -11.107 1.00 95.56 178 THR A O 1
ATOM 1248 N N . TYR A 1 179 ? 3.030 -8.483 -11.575 1.00 97.38 179 TYR A N 1
ATOM 1249 C CA . TYR A 1 179 ? 2.306 -7.889 -12.684 1.00 97.38 179 TYR A CA 1
ATOM 1250 C C . TYR A 1 179 ? 3.140 -8.015 -13.952 1.00 97.38 179 TYR A C 1
ATOM 1252 O O . TYR A 1 179 ? 4.323 -7.681 -13.950 1.00 97.38 179 TYR A O 1
ATOM 1260 N N . THR A 1 180 ? 2.524 -8.467 -15.041 1.00 97.12 180 THR A N 1
ATOM 1261 C CA . THR A 1 180 ? 3.168 -8.497 -16.356 1.00 97.12 180 THR A CA 1
ATOM 1262 C C . THR A 1 180 ? 2.216 -7.943 -17.400 1.00 97.12 180 THR A C 1
ATOM 1264 O O . THR A 1 180 ? 1.008 -8.166 -17.327 1.00 97.12 180 THR A O 1
ATOM 1267 N N . ALA A 1 181 ? 2.758 -7.210 -18.363 1.00 96.75 181 ALA A N 1
ATOM 1268 C CA . ALA A 1 181 ? 2.007 -6.677 -19.491 1.00 96.75 181 ALA A CA 1
ATOM 1269 C C . ALA A 1 181 ? 2.888 -6.713 -20.734 1.00 96.75 181 ALA A C 1
ATOM 1271 O O . ALA A 1 181 ? 4.105 -6.579 -20.624 1.00 96.75 181 ALA A O 1
ATOM 1272 N N . SER A 1 182 ? 2.277 -6.905 -21.902 1.00 94.75 182 SER A N 1
ATOM 1273 C CA . SER A 1 182 ? 2.978 -6.945 -23.187 1.00 94.75 182 SER A CA 1
ATOM 1274 C C . SER A 1 182 ? 2.442 -5.882 -24.137 1.00 94.75 182 SER A C 1
ATOM 1276 O O . SER A 1 182 ? 1.278 -5.490 -24.043 1.00 94.75 182 SER A O 1
ATOM 1278 N N . PHE A 1 183 ? 3.299 -5.421 -25.043 1.00 93.62 183 PHE A N 1
ATOM 1279 C CA . PHE A 1 183 ? 3.025 -4.339 -25.979 1.00 93.62 183 PHE A CA 1
ATOM 1280 C C . PHE A 1 183 ? 3.521 -4.681 -27.381 1.00 93.62 183 PHE A C 1
ATOM 1282 O O . PHE A 1 183 ? 4.445 -5.482 -27.564 1.00 93.62 183 PHE A O 1
ATOM 1289 N N . ASP A 1 184 ? 2.955 -3.999 -28.376 1.00 90.75 184 ASP A N 1
ATOM 1290 C CA . ASP A 1 184 ? 3.536 -3.973 -29.712 1.00 90.75 184 ASP A CA 1
ATOM 1291 C C . ASP A 1 184 ? 4.706 -2.984 -29.773 1.00 90.75 184 ASP A C 1
ATOM 1293 O O . ASP A 1 184 ? 4.537 -1.777 -29.575 1.00 90.75 184 ASP A O 1
ATOM 1297 N N . GLY A 1 185 ? 5.909 -3.480 -30.050 1.00 86.50 185 GLY A N 1
ATOM 1298 C CA . GLY A 1 185 ? 7.103 -2.652 -30.012 1.00 86.50 185 GLY A CA 1
ATOM 1299 C C . GLY A 1 185 ? 7.218 -1.608 -31.094 1.00 86.50 185 GLY A C 1
ATOM 1300 O O . GLY A 1 185 ? 7.905 -0.618 -30.868 1.00 86.50 185 GLY A O 1
ATOM 1301 N N . ALA A 1 186 ? 6.502 -1.745 -32.208 1.00 84.88 186 ALA A N 1
ATOM 1302 C CA . ALA A 1 186 ? 6.584 -0.768 -33.290 1.00 84.88 186 ALA A CA 1
ATOM 1303 C C . ALA A 1 186 ? 6.152 0.650 -32.862 1.00 84.88 186 ALA A C 1
ATOM 1305 O O . ALA A 1 186 ? 6.644 1.641 -33.408 1.00 84.88 186 ALA A O 1
ATOM 1306 N N . THR A 1 187 ? 5.238 0.756 -31.890 1.00 86.75 187 THR A N 1
ATOM 1307 C CA . THR A 1 187 ? 4.632 2.032 -31.474 1.00 86.75 187 THR A CA 1
ATOM 1308 C C . THR A 1 187 ? 4.799 2.354 -29.996 1.00 86.75 187 THR A C 1
ATOM 1310 O O . THR A 1 187 ? 4.439 3.453 -29.591 1.00 86.75 187 THR A O 1
ATOM 1313 N N . THR A 1 188 ? 5.320 1.427 -29.191 1.00 94.56 188 THR A N 1
ATOM 1314 C CA . THR A 1 188 ? 5.425 1.617 -27.739 1.00 94.56 188 THR A CA 1
ATOM 1315 C C . THR A 1 188 ? 6.439 2.702 -27.400 1.00 94.56 188 THR A C 1
ATOM 1317 O O . THR A 1 188 ? 7.617 2.619 -27.764 1.00 94.56 188 THR A O 1
ATOM 1320 N N . THR A 1 189 ? 5.982 3.696 -26.649 1.00 95.94 189 THR A N 1
ATOM 1321 C CA . THR A 1 189 ? 6.800 4.783 -26.110 1.00 95.94 189 THR A CA 1
ATOM 1322 C C . THR A 1 189 ? 7.092 4.589 -24.625 1.00 95.94 189 THR A C 1
ATOM 1324 O O . THR A 1 189 ? 6.456 3.780 -23.942 1.00 95.94 189 THR A O 1
ATOM 1327 N N . VAL A 1 190 ? 8.028 5.369 -24.082 1.00 96.88 190 VAL A N 1
ATOM 1328 C CA . VAL A 1 190 ? 8.256 5.434 -22.624 1.00 96.88 190 VAL A CA 1
ATOM 1329 C C . VAL A 1 190 ? 6.982 5.838 -21.885 1.00 96.88 190 VAL A C 1
ATOM 1331 O O . VAL A 1 190 ? 6.712 5.327 -20.799 1.00 96.88 190 VAL A O 1
ATOM 1334 N N . ARG A 1 191 ? 6.156 6.708 -22.475 1.00 97.06 191 ARG A N 1
ATOM 1335 C CA . ARG A 1 191 ? 4.861 7.103 -21.910 1.00 97.06 191 ARG A CA 1
ATOM 1336 C C . ARG A 1 191 ? 3.917 5.917 -21.725 1.00 97.06 191 ARG A C 1
ATOM 1338 O O . ARG A 1 191 ? 3.270 5.825 -20.684 1.00 97.06 191 ARG A O 1
ATOM 1345 N N . ASP A 1 192 ? 3.868 5.002 -22.688 1.00 97.12 192 ASP A N 1
ATOM 1346 C CA . ASP A 1 192 ? 3.032 3.799 -22.597 1.00 97.12 192 ASP A CA 1
ATOM 1347 C C . ASP A 1 192 ? 3.518 2.875 -21.478 1.00 97.12 192 ASP A C 1
ATOM 1349 O O . ASP A 1 192 ? 2.717 2.406 -20.670 1.00 97.12 192 ASP A O 1
ATOM 1353 N N . VAL A 1 193 ? 4.838 2.701 -21.358 1.00 96.38 193 VAL A N 1
ATOM 1354 C CA . VAL A 1 193 ? 5.457 1.946 -20.258 1.00 96.38 193 VAL A CA 1
ATOM 1355 C C . VAL A 1 193 ? 5.128 2.578 -18.903 1.00 96.38 193 VAL A C 1
ATOM 1357 O O . VAL A 1 193 ? 4.717 1.876 -17.982 1.00 96.38 193 VAL A O 1
ATOM 1360 N N . VAL A 1 194 ? 5.246 3.903 -18.775 1.00 97.25 194 VAL A N 1
ATOM 1361 C CA . VAL A 1 194 ? 4.894 4.638 -17.548 1.00 97.25 194 VAL A CA 1
ATOM 1362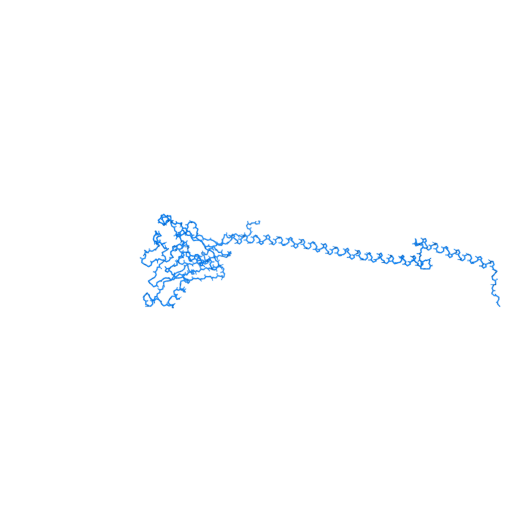 C C . VAL A 1 194 ? 3.424 4.438 -17.183 1.00 97.25 194 VAL A C 1
ATOM 1364 O O . VAL A 1 194 ? 3.105 4.151 -16.027 1.00 97.25 194 VAL A O 1
ATOM 1367 N N . ASN A 1 195 ? 2.523 4.570 -18.154 1.00 96.94 195 ASN A N 1
ATOM 1368 C CA . ASN A 1 195 ? 1.090 4.399 -17.934 1.00 96.94 195 ASN A CA 1
ATOM 1369 C C . ASN A 1 195 ? 0.751 2.971 -17.497 1.00 96.94 195 ASN A C 1
ATOM 1371 O O . ASN A 1 195 ? -0.035 2.785 -16.567 1.00 96.94 195 ASN A O 1
ATOM 1375 N N . GLU A 1 196 ? 1.377 1.972 -18.112 1.00 96.88 196 GLU A N 1
ATOM 1376 C CA . GLU A 1 196 ? 1.140 0.573 -17.770 1.00 96.88 196 GLU A CA 1
ATOM 1377 C C . GLU A 1 196 ? 1.714 0.210 -16.394 1.00 96.88 196 GLU A C 1
ATOM 1379 O O . GLU A 1 196 ? 1.054 -0.483 -15.616 1.00 96.88 196 GLU A O 1
ATOM 1384 N N . ILE A 1 197 ? 2.887 0.747 -16.030 1.00 96.38 197 ILE A N 1
ATOM 1385 C CA . ILE A 1 197 ? 3.417 0.623 -14.665 1.00 96.38 197 ILE A CA 1
ATOM 1386 C C . ILE A 1 197 ? 2.417 1.214 -13.666 1.00 96.38 197 ILE A C 1
ATOM 1388 O O . ILE A 1 197 ? 2.061 0.544 -12.700 1.00 96.38 197 ILE A O 1
ATOM 1392 N N . ASN A 1 198 ? 1.903 2.421 -13.914 1.00 96.94 198 ASN A N 1
ATOM 1393 C CA . ASN A 1 198 ? 0.939 3.076 -13.023 1.00 96.94 198 ASN A CA 1
ATOM 1394 C C . ASN A 1 198 ? -0.401 2.324 -12.918 1.00 96.94 198 ASN A C 1
ATOM 1396 O O . ASN A 1 198 ? -1.068 2.400 -11.884 1.00 96.94 198 ASN A O 1
ATOM 1400 N N . LYS A 1 199 ? -0.787 1.568 -13.951 1.00 96.25 199 LYS A N 1
ATOM 1401 C CA . LYS A 1 199 ? -1.981 0.711 -13.951 1.00 96.25 199 LYS A CA 1
ATOM 1402 C C . LYS A 1 199 ? -1.798 -0.578 -13.142 1.00 96.25 199 LYS A C 1
ATOM 1404 O O . LYS A 1 199 ? -2.788 -1.125 -12.660 1.00 96.25 199 LYS A O 1
ATOM 1409 N N . SER A 1 200 ? -0.560 -1.040 -12.951 1.00 94.88 200 SER A N 1
ATOM 1410 C CA . SER A 1 200 ? -0.258 -2.300 -12.253 1.00 94.88 200 SER A CA 1
ATOM 1411 C C . SER A 1 200 ? -0.784 -2.365 -10.814 1.00 94.88 200 SER A C 1
ATOM 1413 O O . SER A 1 200 ? -1.028 -3.451 -10.294 1.00 94.88 200 SER A O 1
ATOM 1415 N N . GLY A 1 201 ? -0.893 -1.216 -10.133 1.00 93.38 201 GLY A N 1
ATOM 1416 C CA . GLY A 1 201 ? -1.168 -1.133 -8.693 1.00 93.38 201 GLY A CA 1
ATOM 1417 C C . GLY A 1 201 ? 0.004 -1.558 -7.793 1.00 93.38 201 GLY A C 1
ATOM 1418 O O . GLY A 1 201 ? -0.052 -1.330 -6.583 1.00 93.38 201 GLY A O 1
ATOM 1419 N N . VAL A 1 202 ? 1.075 -2.116 -8.368 1.00 94.19 202 VAL A N 1
ATOM 1420 C CA . VAL A 1 202 ? 2.269 -2.617 -7.665 1.00 94.19 202 VAL A CA 1
ATOM 1421 C C . VAL A 1 202 ? 3.324 -1.522 -7.514 1.00 94.19 202 VAL A C 1
ATOM 1423 O O . VAL A 1 202 ? 3.950 -1.390 -6.460 1.00 94.19 202 VAL A O 1
ATOM 1426 N N . ALA A 1 203 ? 3.501 -0.711 -8.554 1.00 96.00 203 ALA A N 1
ATOM 1427 C CA . ALA A 1 203 ? 4.440 0.399 -8.574 1.00 96.00 203 ALA A CA 1
ATOM 1428 C C . ALA A 1 203 ? 3.835 1.621 -9.273 1.00 96.00 203 ALA A C 1
ATOM 1430 O O . ALA A 1 203 ? 2.835 1.539 -9.983 1.00 96.00 203 ALA A O 1
ATOM 1431 N N . THR A 1 204 ? 4.484 2.760 -9.074 1.00 96.06 204 THR A N 1
ATOM 1432 C CA . THR A 1 204 ? 4.243 4.013 -9.784 1.00 96.06 204 THR A CA 1
ATOM 1433 C C . THR A 1 204 ? 5.489 4.397 -10.562 1.00 96.06 204 THR A C 1
ATOM 1435 O O . THR A 1 204 ? 6.604 4.195 -10.078 1.00 96.06 204 THR A O 1
ATOM 1438 N N . ALA A 1 205 ? 5.308 4.966 -11.747 1.00 97.25 205 ALA A N 1
ATOM 1439 C CA . ALA A 1 205 ? 6.389 5.489 -12.561 1.00 97.25 205 ALA A CA 1
ATOM 1440 C C . ALA A 1 205 ? 6.101 6.907 -13.044 1.00 97.25 205 ALA A C 1
ATOM 1442 O O . ALA A 1 205 ? 4.949 7.302 -13.242 1.00 97.25 205 ALA A O 1
ATOM 1443 N N . PHE A 1 206 ? 7.165 7.671 -13.244 1.00 97.38 206 PHE A N 1
ATOM 1444 C CA . PHE A 1 206 ? 7.114 8.999 -13.842 1.00 97.38 206 PHE A CA 1
ATOM 1445 C C . PHE A 1 206 ? 8.459 9.334 -14.479 1.00 97.38 206 PHE A C 1
ATOM 1447 O O . PHE A 1 206 ? 9.469 8.726 -14.146 1.00 97.38 206 PHE A O 1
ATOM 1454 N N . VAL A 1 207 ? 8.467 10.313 -15.381 1.00 97.75 207 VAL A N 1
ATOM 1455 C CA . VAL A 1 207 ? 9.704 10.906 -15.895 1.00 97.75 207 VAL A CA 1
ATOM 1456 C C . VAL A 1 207 ? 9.908 12.267 -15.234 1.00 97.75 207 VAL A C 1
ATOM 1458 O O . VAL A 1 207 ? 8.974 13.079 -15.200 1.00 97.75 207 VAL A O 1
ATOM 1461 N N . ASP A 1 208 ? 11.092 12.497 -14.671 1.00 96.81 208 ASP A N 1
ATOM 1462 C CA . ASP A 1 208 ? 11.456 13.763 -14.025 1.00 96.81 208 ASP A CA 1
ATOM 1463 C C . ASP A 1 208 ? 11.881 14.848 -15.035 1.00 96.81 208 ASP A C 1
ATOM 1465 O O . ASP A 1 208 ? 11.966 14.629 -16.246 1.00 96.81 208 ASP A O 1
ATOM 1469 N N . GLU A 1 209 ? 12.160 16.055 -14.548 1.00 96.06 209 GLU A N 1
ATOM 1470 C CA . GLU A 1 209 ? 12.596 17.187 -15.376 1.00 96.06 209 GLU A CA 1
ATOM 1471 C C . GLU A 1 209 ? 13.989 16.979 -15.996 1.00 96.06 209 GLU A C 1
ATOM 1473 O O . GLU A 1 209 ? 14.370 17.704 -16.916 1.00 96.06 209 GLU A O 1
ATOM 1478 N N . LYS A 1 210 ? 14.745 15.979 -15.524 1.00 95.50 210 LYS A N 1
ATOM 1479 C CA . LYS A 1 210 ? 16.038 15.568 -16.086 1.00 95.50 210 LYS A CA 1
ATOM 1480 C C . LYS A 1 210 ? 15.877 14.504 -17.179 1.00 95.50 210 LYS A C 1
ATOM 1482 O O . LYS A 1 210 ? 16.882 14.064 -17.734 1.00 95.50 210 LYS A O 1
ATOM 1487 N N . GLY A 1 211 ? 14.646 14.097 -17.501 1.00 95.75 211 GLY A N 1
ATOM 1488 C CA . GLY A 1 211 ? 14.366 13.058 -18.491 1.00 95.75 211 GLY A CA 1
ATOM 1489 C C . GLY A 1 211 ? 14.716 11.650 -18.007 1.00 95.75 211 GLY A C 1
ATOM 1490 O O . GLY A 1 211 ? 14.978 10.774 -18.829 1.00 95.75 211 GLY A O 1
ATOM 1491 N N . GLN A 1 212 ? 14.776 11.423 -16.693 1.00 96.69 212 GLN A N 1
ATOM 1492 C CA . GLN A 1 212 ? 15.023 10.107 -16.102 1.00 96.69 212 GLN A CA 1
ATOM 1493 C C . GLN A 1 212 ? 13.697 9.408 -15.825 1.00 96.69 212 GLN A C 1
ATOM 1495 O O . GLN A 1 212 ? 12.774 10.025 -15.296 1.00 96.69 212 GLN A O 1
ATOM 1500 N N . LEU A 1 213 ? 13.607 8.115 -16.136 1.00 97.06 213 LEU A N 1
ATOM 1501 C CA . LEU A 1 213 ? 12.480 7.291 -15.708 1.00 97.06 213 LEU A CA 1
ATOM 1502 C C . LEU A 1 213 ? 12.665 6.892 -14.241 1.00 97.06 213 LEU A C 1
ATOM 1504 O O . LEU A 1 213 ? 13.650 6.255 -13.871 1.00 97.06 213 LEU A O 1
ATOM 1508 N N . ASN A 1 214 ? 11.699 7.236 -13.404 1.00 96.94 214 ASN A N 1
ATOM 1509 C CA . ASN A 1 214 ? 11.637 6.858 -12.004 1.00 96.94 214 ASN A CA 1
ATOM 1510 C C . ASN A 1 214 ? 10.612 5.746 -11.814 1.00 96.94 214 ASN A C 1
ATOM 1512 O O . ASN A 1 214 ? 9.488 5.859 -12.299 1.00 96.94 214 ASN A O 1
ATOM 1516 N N . VAL A 1 215 ? 10.975 4.717 -11.050 1.00 96.44 215 VAL A N 1
ATOM 1517 C CA . VAL A 1 215 ? 10.055 3.667 -10.595 1.00 96.44 215 VAL A CA 1
ATOM 1518 C C . VAL A 1 215 ? 10.053 3.654 -9.072 1.00 96.44 215 VAL A C 1
ATOM 1520 O O . VAL A 1 215 ? 11.109 3.625 -8.436 1.00 96.44 215 VAL A O 1
ATOM 1523 N N . LYS A 1 216 ? 8.855 3.693 -8.489 1.00 94.75 216 LYS A N 1
ATOM 1524 C CA . LYS A 1 216 ? 8.617 3.715 -7.046 1.00 94.75 216 LYS A CA 1
ATOM 1525 C C . LYS A 1 216 ? 7.574 2.673 -6.663 1.00 94.75 216 LYS A C 1
ATOM 1527 O O . LYS A 1 216 ? 6.443 2.745 -7.138 1.00 94.75 216 LYS A O 1
ATOM 1532 N N . GLY A 1 217 ? 7.914 1.758 -5.760 1.00 94.56 217 GLY A N 1
ATOM 1533 C CA . GLY A 1 217 ? 6.981 0.748 -5.254 1.00 94.56 217 GLY A CA 1
ATOM 1534 C C . GLY A 1 217 ? 5.819 1.338 -4.465 1.00 94.56 217 GLY A C 1
ATOM 1535 O O . GLY A 1 217 ? 5.935 2.420 -3.873 1.00 94.56 217 GLY A O 1
ATOM 1536 N N . ASN A 1 218 ? 4.689 0.626 -4.457 1.00 90.56 218 ASN A N 1
ATOM 1537 C CA . ASN A 1 218 ? 3.494 1.021 -3.710 1.00 90.56 218 ASN A CA 1
ATOM 1538 C C . ASN A 1 218 ? 3.550 0.638 -2.228 1.00 90.56 218 ASN A C 1
ATOM 1540 O O . ASN A 1 218 ? 3.038 1.387 -1.392 1.00 90.56 218 ASN A O 1
ATOM 1544 N N . GLY A 1 219 ? 4.208 -0.476 -1.915 1.00 87.81 219 GLY A N 1
ATOM 1545 C CA . GLY A 1 219 ? 4.476 -0.939 -0.556 1.00 87.81 219 GLY A CA 1
ATOM 1546 C C . GLY A 1 219 ? 5.918 -0.694 -0.112 1.00 87.81 219 GLY A C 1
ATOM 1547 O O . GLY A 1 219 ? 6.652 0.074 -0.733 1.00 87.81 219 GLY A O 1
ATOM 1548 N N . SER A 1 220 ? 6.296 -1.364 0.975 1.00 88.56 220 SER A N 1
ATOM 1549 C CA . SER A 1 220 ? 7.659 -1.362 1.527 1.00 88.56 220 SER A CA 1
ATOM 1550 C C . SER A 1 220 ? 8.503 -2.552 1.058 1.00 88.56 220 SER A C 1
ATOM 1552 O O . SER A 1 220 ? 9.688 -2.598 1.368 1.00 88.56 220 SER A O 1
ATOM 1554 N N . ASP A 1 221 ? 7.900 -3.518 0.361 1.00 91.81 221 ASP A N 1
ATOM 1555 C CA . ASP A 1 221 ? 8.618 -4.652 -0.219 1.00 91.81 221 ASP A CA 1
ATOM 1556 C C . ASP A 1 221 ? 9.483 -4.181 -1.386 1.00 91.81 221 ASP A C 1
ATOM 1558 O O . ASP A 1 221 ? 9.036 -3.345 -2.176 1.00 91.81 221 ASP A O 1
ATOM 1562 N N . ASP A 1 222 ? 10.675 -4.762 -1.528 1.00 93.81 222 ASP A N 1
ATOM 1563 C CA . ASP A 1 222 ? 11.555 -4.525 -2.672 1.00 93.81 222 ASP A CA 1
ATOM 1564 C C . ASP A 1 222 ? 10.799 -4.743 -3.997 1.00 93.81 222 ASP A C 1
ATOM 1566 O O . ASP A 1 222 ? 9.921 -5.608 -4.109 1.00 93.81 222 ASP A O 1
ATOM 1570 N N . VAL A 1 223 ? 11.133 -3.937 -5.006 1.00 96.00 223 VAL A N 1
ATOM 1571 C CA . VAL A 1 223 ? 10.509 -4.003 -6.332 1.00 96.00 223 VAL A CA 1
ATOM 1572 C C . VAL A 1 223 ? 11.499 -4.559 -7.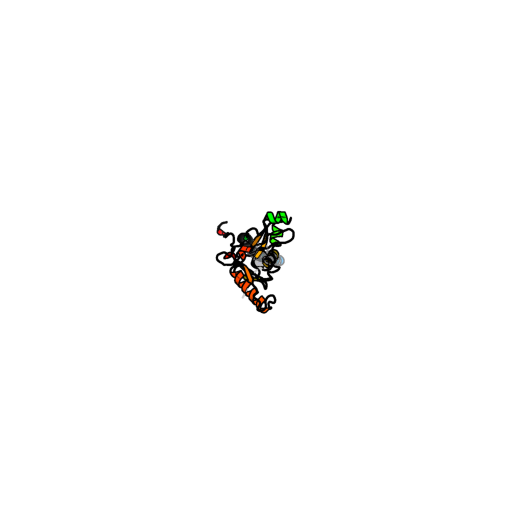342 1.00 96.00 223 VAL A C 1
ATOM 1574 O O . VAL A 1 223 ? 12.501 -3.923 -7.664 1.00 96.00 223 VAL A O 1
ATOM 1577 N N . GLU A 1 224 ? 11.182 -5.727 -7.881 1.00 96.81 224 GLU A N 1
ATOM 1578 C CA . GLU A 1 224 ? 11.821 -6.276 -9.071 1.00 96.81 224 GLU A CA 1
ATOM 1579 C C . GLU A 1 224 ? 11.149 -5.640 -10.297 1.00 96.81 224 GLU A C 1
ATOM 1581 O O . GLU A 1 224 ? 9.943 -5.799 -10.504 1.00 96.81 224 GLU A O 1
ATOM 1586 N N . PHE A 1 225 ? 11.907 -4.889 -11.093 1.00 97.25 225 PHE A N 1
ATOM 1587 C CA . PHE A 1 225 ? 11.418 -4.226 -12.301 1.00 97.25 225 PHE A CA 1
ATOM 1588 C C . PHE A 1 225 ? 12.216 -4.672 -13.519 1.00 97.25 225 PHE A C 1
ATOM 1590 O O . PHE A 1 225 ? 13.442 -4.552 -13.561 1.00 97.25 225 PHE A O 1
ATOM 1597 N N . GLY A 1 226 ? 11.505 -5.157 -14.529 1.00 96.56 226 GLY A N 1
ATOM 1598 C CA . GLY A 1 226 ? 12.106 -5.695 -15.731 1.00 96.56 226 GLY A CA 1
ATOM 1599 C C . GLY A 1 226 ? 11.367 -5.307 -16.997 1.00 96.56 226 GLY A C 1
ATOM 1600 O O . GLY A 1 226 ? 10.145 -5.393 -17.072 1.00 96.56 226 GLY A O 1
ATOM 1601 N N . LEU A 1 227 ? 12.135 -4.925 -18.006 1.00 96.06 227 LEU A N 1
ATOM 1602 C CA . LEU A 1 227 ? 11.744 -4.781 -19.392 1.00 96.06 227 LEU A CA 1
ATOM 1603 C C . LEU A 1 227 ? 12.392 -5.919 -20.178 1.00 96.06 227 LEU A C 1
ATOM 1605 O O . LEU A 1 227 ? 13.603 -6.158 -20.099 1.00 96.06 227 LEU A O 1
ATOM 1609 N N . GLY A 1 228 ? 11.570 -6.614 -20.946 1.00 95.19 228 GLY A N 1
ATOM 1610 C CA . GLY A 1 228 ? 11.983 -7.689 -21.829 1.00 95.19 228 GLY A CA 1
ATOM 1611 C C . GLY A 1 228 ? 11.489 -7.444 -23.234 1.00 95.19 228 GLY A C 1
ATOM 1612 O O . GLY A 1 228 ? 10.473 -6.782 -23.447 1.00 95.19 228 GLY A O 1
ATOM 1613 N N . THR A 1 229 ? 12.206 -8.009 -24.193 1.00 94.38 229 THR A N 1
ATOM 1614 C CA . THR A 1 229 ? 11.802 -7.998 -25.592 1.00 94.38 229 THR A CA 1
ATOM 1615 C C . THR A 1 229 ? 11.959 -9.372 -26.209 1.00 94.38 229 THR A C 1
ATOM 1617 O O . THR A 1 229 ? 12.775 -10.180 -25.766 1.00 94.38 229 THR A O 1
ATOM 1620 N N . ALA A 1 230 ? 11.151 -9.639 -27.225 1.00 94.38 230 ALA A N 1
ATOM 1621 C CA . ALA A 1 230 ? 11.287 -10.804 -28.078 1.00 94.38 230 ALA A CA 1
ATOM 1622 C C . ALA A 1 230 ? 10.928 -10.413 -29.509 1.00 94.38 230 ALA A C 1
ATOM 1624 O O . ALA A 1 230 ? 9.919 -9.745 -29.751 1.00 94.38 230 ALA A O 1
ATOM 1625 N N . THR A 1 231 ? 11.752 -10.824 -30.464 1.00 92.00 231 THR A N 1
ATOM 1626 C CA . THR A 1 231 ? 11.436 -10.674 -31.883 1.00 92.00 231 THR A CA 1
ATOM 1627 C C . THR A 1 231 ? 10.361 -11.676 -32.269 1.00 92.00 231 THR A C 1
ATOM 1629 O O . THR A 1 231 ? 10.405 -12.836 -31.854 1.00 92.00 231 THR A O 1
ATOM 1632 N N . VAL A 1 232 ? 9.402 -11.236 -33.075 1.00 92.62 232 VAL A N 1
ATOM 1633 C CA . VAL A 1 232 ? 8.484 -12.159 -33.734 1.00 92.62 232 VAL A CA 1
ATOM 1634 C C . VAL A 1 232 ? 9.260 -12.857 -34.846 1.00 92.62 232 VAL A C 1
ATOM 1636 O O . VAL A 1 232 ? 10.004 -12.208 -35.578 1.00 92.62 232 VAL A O 1
ATOM 1639 N N . THR A 1 233 ? 9.095 -14.171 -34.954 1.00 91.38 233 THR A N 1
ATOM 1640 C CA . THR A 1 233 ? 9.651 -14.965 -36.052 1.00 91.38 233 THR A CA 1
ATOM 1641 C C . THR A 1 233 ? 8.479 -15.571 -36.801 1.00 91.38 233 THR A C 1
ATOM 1643 O O . THR A 1 233 ? 7.875 -16.526 -36.310 1.00 91.38 233 THR A O 1
ATOM 1646 N N . ALA A 1 234 ? 8.119 -14.986 -37.941 1.00 90.81 234 ALA A N 1
ATOM 1647 C CA . ALA A 1 234 ? 7.016 -15.482 -38.752 1.00 90.81 234 ALA A CA 1
ATOM 1648 C C . ALA A 1 234 ? 7.487 -16.614 -39.677 1.00 90.81 234 ALA A C 1
ATOM 1650 O O . ALA A 1 234 ? 8.551 -16.530 -40.291 1.00 90.81 234 ALA A O 1
ATOM 1651 N N . ALA A 1 235 ? 6.675 -17.658 -39.844 1.00 92.44 235 ALA A N 1
ATOM 1652 C CA . ALA A 1 235 ? 6.914 -18.698 -40.845 1.00 92.44 235 ALA A CA 1
ATOM 1653 C C . ALA A 1 235 ? 6.873 -18.139 -42.281 1.00 92.44 235 ALA A C 1
ATOM 1655 O O . ALA A 1 235 ? 7.541 -18.664 -43.173 1.00 92.44 235 ALA A O 1
ATOM 1656 N N . VAL A 1 236 ? 6.106 -17.063 -42.495 1.00 91.75 236 VAL A N 1
ATOM 1657 C CA . VAL A 1 236 ? 6.088 -16.266 -43.727 1.00 91.75 236 VAL A CA 1
ATOM 1658 C C . VAL A 1 236 ? 6.534 -14.837 -43.392 1.00 91.75 236 VAL A C 1
ATOM 1660 O O . VAL A 1 236 ? 5.819 -14.155 -42.652 1.00 91.75 236 VAL A O 1
ATOM 1663 N N . PRO A 1 237 ? 7.670 -14.358 -43.937 1.00 87.94 237 PRO A N 1
ATOM 1664 C CA . PRO A 1 237 ? 8.183 -13.023 -43.645 1.00 87.94 237 PRO A CA 1
ATOM 1665 C C . PRO A 1 237 ? 7.148 -11.919 -43.889 1.00 87.94 237 PRO A C 1
ATOM 1667 O O . PRO A 1 237 ? 6.483 -11.889 -44.927 1.00 87.94 237 PRO A O 1
ATOM 1670 N N . GLY A 1 238 ? 7.014 -11.009 -42.929 1.00 85.44 238 GLY A N 1
ATOM 1671 C CA . GLY A 1 238 ? 6.082 -9.882 -42.964 1.00 85.44 238 GLY A CA 1
ATOM 1672 C C . GLY A 1 238 ? 4.616 -10.247 -42.713 1.00 85.44 238 GLY A C 1
ATOM 1673 O O . GLY A 1 238 ? 3.749 -9.386 -42.846 1.00 85.44 238 GLY A O 1
ATOM 1674 N N . SER A 1 239 ? 4.300 -11.500 -42.376 1.00 90.06 239 SER A N 1
ATOM 1675 C CA . SER A 1 239 ? 2.925 -11.954 -42.111 1.00 90.06 239 SER A CA 1
ATOM 1676 C C . SER A 1 239 ? 2.846 -12.874 -40.886 1.00 90.06 239 SER A C 1
ATOM 1678 O O . SER A 1 239 ? 2.474 -14.042 -41.019 1.00 90.06 239 SER A O 1
ATOM 1680 N N . PRO A 1 240 ? 3.185 -12.371 -39.681 1.00 91.88 240 PRO A N 1
ATOM 1681 C CA . PRO A 1 240 ? 3.107 -13.163 -38.463 1.00 91.88 240 PRO A CA 1
ATOM 1682 C C . PRO A 1 240 ? 1.663 -13.545 -38.131 1.00 91.88 240 PRO A C 1
ATOM 1684 O O . PRO A 1 240 ? 0.741 -12.726 -38.152 1.00 91.88 240 PRO A O 1
ATOM 1687 N N . THR A 1 241 ? 1.474 -14.804 -37.766 1.00 95.50 241 THR A N 1
ATOM 1688 C CA . THR A 1 241 ? 0.210 -15.331 -37.260 1.00 95.50 241 THR A CA 1
ATOM 1689 C C . THR A 1 241 ? -0.017 -14.920 -35.802 1.00 95.50 241 THR A C 1
ATOM 1691 O O . THR A 1 241 ? 0.911 -14.607 -35.052 1.00 95.50 241 THR A O 1
ATOM 1694 N N . ALA A 1 242 ? -1.271 -14.983 -35.346 1.00 93.88 242 ALA A N 1
ATOM 1695 C CA . ALA A 1 242 ? -1.609 -14.702 -33.949 1.00 93.88 242 ALA A CA 1
ATOM 1696 C C . ALA A 1 242 ? -0.892 -15.641 -32.954 1.00 93.88 242 ALA A C 1
ATOM 1698 O O . ALA A 1 242 ? -0.557 -15.221 -31.848 1.00 93.88 242 ALA A O 1
ATOM 1699 N N . ALA A 1 243 ? -0.625 -16.892 -33.347 1.00 95.12 243 ALA A N 1
ATOM 1700 C CA . ALA A 1 243 ? 0.079 -17.866 -32.512 1.00 95.12 243 ALA A CA 1
ATOM 1701 C C . ALA A 1 243 ? 1.567 -17.513 -32.335 1.00 95.12 243 ALA A C 1
ATOM 1703 O O . ALA A 1 243 ? 2.102 -17.608 -31.228 1.00 95.12 243 ALA A O 1
ATOM 1704 N N . GLU A 1 244 ? 2.226 -17.049 -33.398 1.00 95.19 244 GLU A N 1
ATOM 1705 C CA . GLU A 1 244 ? 3.619 -16.586 -33.345 1.00 95.19 244 GLU A CA 1
ATOM 1706 C C . GLU A 1 244 ? 3.740 -15.308 -32.508 1.00 95.19 244 GLU A C 1
ATOM 1708 O O . GLU A 1 244 ? 4.637 -15.197 -31.673 1.00 95.19 244 GLU A O 1
ATOM 1713 N N . ILE A 1 245 ? 2.778 -14.387 -32.637 1.00 93.62 245 ILE A N 1
ATOM 1714 C CA . ILE A 1 245 ? 2.688 -13.189 -31.789 1.00 93.62 245 ILE A CA 1
ATOM 1715 C C . ILE A 1 245 ? 2.503 -13.565 -30.315 1.00 93.62 245 ILE A C 1
ATOM 1717 O O . ILE A 1 245 ? 3.196 -13.023 -29.455 1.00 93.62 245 ILE A O 1
ATOM 1721 N N . ALA A 1 246 ? 1.599 -14.497 -30.003 1.00 94.94 246 ALA A N 1
ATOM 1722 C CA . ALA A 1 246 ? 1.379 -14.949 -28.630 1.00 94.94 246 ALA A CA 1
ATOM 1723 C C . ALA A 1 246 ? 2.633 -15.613 -28.038 1.00 94.94 246 ALA A C 1
ATOM 1725 O O . ALA A 1 246 ? 2.975 -15.371 -26.879 1.00 94.94 246 ALA A O 1
ATOM 1726 N N . THR A 1 247 ? 3.352 -16.391 -28.850 1.00 95.81 247 THR A N 1
ATOM 1727 C CA . THR A 1 247 ? 4.625 -17.012 -28.461 1.00 95.81 247 THR A CA 1
ATOM 1728 C C . THR A 1 247 ? 5.688 -15.953 -28.170 1.00 95.81 247 THR A C 1
ATOM 1730 O O . THR A 1 247 ? 6.340 -16.007 -27.126 1.00 95.81 247 THR A O 1
ATOM 1733 N N . ALA A 1 248 ? 5.818 -14.944 -29.035 1.00 95.06 248 ALA A N 1
ATOM 1734 C CA . ALA A 1 248 ? 6.729 -13.824 -28.820 1.00 95.06 248 ALA A CA 1
ATOM 1735 C C . ALA A 1 248 ? 6.354 -13.007 -27.571 1.00 95.06 248 ALA A C 1
ATOM 1737 O O . ALA A 1 248 ? 7.235 -12.643 -26.800 1.00 95.06 248 ALA A O 1
ATOM 1738 N N . ASN A 1 249 ? 5.065 -12.775 -27.303 1.00 95.25 249 ASN A N 1
ATOM 1739 C CA . ASN A 1 249 ? 4.618 -12.101 -26.079 1.00 95.25 249 ASN A CA 1
ATOM 1740 C C . ASN A 1 249 ? 5.025 -12.881 -24.818 1.00 95.25 249 ASN A C 1
ATOM 1742 O O . ASN A 1 249 ? 5.565 -12.296 -23.881 1.00 95.25 249 ASN A O 1
ATOM 1746 N N . ALA A 1 250 ? 4.817 -14.201 -24.796 1.00 95.69 250 ALA A N 1
ATOM 1747 C CA . ALA A 1 250 ? 5.223 -15.044 -23.670 1.00 95.69 250 ALA A CA 1
ATOM 1748 C C . ALA A 1 250 ? 6.750 -15.036 -23.464 1.00 95.69 250 ALA A C 1
ATOM 1750 O O . ALA A 1 250 ? 7.236 -14.926 -22.333 1.00 95.69 250 ALA A O 1
ATOM 1751 N N . ALA A 1 251 ? 7.511 -15.089 -24.562 1.00 95.88 251 ALA A N 1
ATOM 1752 C CA . ALA A 1 251 ? 8.964 -14.973 -24.532 1.00 95.88 251 ALA A CA 1
ATOM 1753 C C . ALA A 1 251 ? 9.421 -13.596 -24.024 1.00 95.88 251 ALA A C 1
ATOM 1755 O O . ALA A 1 251 ? 10.325 -13.532 -23.193 1.00 95.88 251 ALA A O 1
ATOM 1756 N N . ALA A 1 252 ? 8.764 -12.507 -24.438 1.00 95.88 252 ALA A N 1
ATOM 1757 C CA . ALA A 1 252 ? 9.060 -11.158 -23.959 1.00 95.88 252 ALA A CA 1
ATOM 1758 C C . ALA A 1 252 ? 8.810 -11.029 -22.449 1.00 95.88 252 ALA A C 1
ATOM 1760 O O . ALA A 1 252 ? 9.630 -10.438 -21.749 1.00 95.88 252 ALA A O 1
ATOM 1761 N N . VAL A 1 253 ? 7.732 -11.625 -21.922 1.00 96.19 253 VAL A N 1
ATOM 1762 C CA . VAL A 1 253 ? 7.453 -11.657 -20.472 1.00 96.19 253 VAL A CA 1
ATOM 1763 C C . VAL A 1 253 ? 8.533 -12.434 -19.717 1.00 96.19 253 VAL A C 1
ATOM 1765 O O . VAL A 1 253 ? 9.017 -11.977 -18.683 1.00 96.19 253 VAL A O 1
ATOM 1768 N N . THR A 1 254 ? 8.970 -13.576 -20.250 1.00 96.00 254 THR A N 1
ATOM 1769 C CA . THR A 1 254 ? 10.066 -14.351 -19.643 1.00 96.00 254 THR A CA 1
ATOM 1770 C C . THR A 1 254 ? 11.378 -13.564 -19.671 1.00 96.00 254 THR A C 1
ATOM 1772 O O . THR A 1 254 ? 12.079 -13.496 -18.662 1.00 96.00 254 THR A O 1
ATOM 1775 N N . ALA A 1 255 ? 11.681 -12.895 -20.786 1.00 95.50 255 ALA A N 1
ATOM 1776 C CA . ALA A 1 255 ? 12.834 -12.009 -20.901 1.00 95.50 255 ALA A CA 1
ATOM 1777 C C . ALA A 1 255 ? 12.749 -10.834 -19.912 1.00 95.50 255 ALA A C 1
ATOM 1779 O O . ALA A 1 255 ? 13.765 -10.461 -19.321 1.00 95.50 255 ALA A O 1
ATOM 1780 N N . ALA A 1 256 ? 11.550 -10.298 -19.664 1.00 96.06 256 ALA A N 1
ATOM 1781 C CA . ALA A 1 256 ? 11.337 -9.215 -18.709 1.00 96.06 256 ALA A CA 1
ATOM 1782 C C . ALA A 1 256 ? 11.715 -9.638 -17.288 1.00 96.06 256 ALA A C 1
ATOM 1784 O O . ALA A 1 256 ? 12.323 -8.849 -16.576 1.00 96.06 256 ALA A O 1
ATOM 1785 N N . GLY A 1 257 ? 11.490 -10.899 -16.906 1.00 93.81 257 GLY A N 1
ATOM 1786 C CA . GLY A 1 257 ? 11.956 -11.448 -15.625 1.00 93.81 257 GLY A CA 1
ATOM 1787 C C . GLY A 1 257 ? 13.483 -11.457 -15.443 1.00 93.81 257 GLY A C 1
ATOM 1788 O O . GLY A 1 257 ? 13.966 -11.597 -14.326 1.00 93.81 257 GLY A O 1
ATOM 1789 N N . THR A 1 258 ? 14.255 -11.285 -16.520 1.00 92.88 258 THR A N 1
ATOM 1790 C CA . THR A 1 258 ? 15.724 -11.147 -16.467 1.00 92.88 258 THR A CA 1
ATOM 1791 C C . THR A 1 258 ? 16.205 -9.707 -16.658 1.00 92.88 258 THR A C 1
ATOM 1793 O O . THR A 1 258 ? 17.377 -9.421 -16.428 1.00 92.88 258 THR A O 1
ATOM 1796 N N . GLY A 1 259 ? 15.318 -8.802 -17.089 1.00 92.56 259 GLY A N 1
ATOM 1797 C CA . GLY A 1 259 ? 15.604 -7.375 -17.236 1.00 92.56 259 GLY A CA 1
ATOM 1798 C C . GLY A 1 259 ? 16.623 -7.026 -18.317 1.00 92.56 259 GLY A C 1
ATOM 1799 O O . GLY A 1 259 ? 17.178 -5.934 -18.279 1.00 92.56 259 GLY A O 1
ATOM 1800 N N . GLY A 1 260 ? 16.906 -7.909 -19.279 1.00 91.25 260 GLY A N 1
ATOM 1801 C CA . GLY A 1 260 ? 17.958 -7.680 -20.280 1.00 91.25 260 GLY A CA 1
ATOM 1802 C C . GLY A 1 260 ? 17.822 -6.362 -21.058 1.00 91.25 260 GLY A C 1
ATOM 1803 O O . GLY A 1 260 ? 18.830 -5.773 -21.439 1.00 91.25 260 GLY A O 1
ATOM 1804 N N . SER A 1 261 ? 16.596 -5.856 -21.241 1.00 94.06 261 SER A N 1
ATOM 1805 C CA . SER A 1 261 ? 16.331 -4.580 -21.920 1.00 94.06 261 SER A CA 1
ATOM 1806 C C . SER A 1 261 ? 16.242 -3.371 -20.972 1.00 94.06 261 SER A C 1
ATOM 1808 O O . SER A 1 261 ? 16.055 -2.252 -21.443 1.00 94.06 261 SER A O 1
ATOM 1810 N N . ASN A 1 262 ? 16.418 -3.546 -19.656 1.00 95.06 262 ASN A N 1
ATOM 1811 C CA . ASN A 1 262 ? 16.377 -2.459 -18.663 1.00 95.06 262 ASN A CA 1
ATOM 1812 C C . ASN A 1 262 ? 17.381 -1.340 -18.948 1.00 95.06 262 ASN A C 1
ATOM 1814 O O . ASN A 1 262 ? 17.109 -0.177 -18.658 1.00 95.06 262 ASN A O 1
ATOM 1818 N N . THR A 1 263 ? 18.533 -1.678 -19.522 1.00 93.88 263 THR A N 1
ATOM 1819 C CA . THR A 1 263 ? 19.599 -0.716 -19.827 1.00 93.88 263 THR A CA 1
ATOM 1820 C C . THR A 1 263 ? 19.165 0.346 -20.828 1.00 93.88 263 THR A C 1
ATOM 1822 O O . THR A 1 263 ? 19.577 1.495 -20.695 1.00 93.88 263 THR A O 1
ATOM 1825 N N . ALA A 1 264 ? 18.274 0.009 -21.765 1.00 92.31 264 ALA A N 1
ATOM 1826 C CA . ALA A 1 264 ? 17.731 0.964 -22.728 1.00 92.31 264 ALA A CA 1
ATOM 1827 C C . ALA A 1 264 ? 16.871 2.046 -22.053 1.00 92.31 264 ALA A C 1
ATOM 1829 O O . ALA A 1 264 ? 16.875 3.197 -22.473 1.00 92.31 264 ALA A O 1
ATOM 1830 N N . ILE A 1 265 ? 16.181 1.693 -20.965 1.00 94.38 265 ILE A N 1
ATOM 1831 C CA . ILE A 1 265 ? 15.380 2.618 -20.149 1.00 94.38 265 ILE A CA 1
ATOM 1832 C C . ILE A 1 265 ? 16.141 3.132 -18.917 1.00 94.38 265 ILE A C 1
ATOM 1834 O O . ILE A 1 265 ? 15.538 3.676 -17.992 1.00 94.38 265 ILE A O 1
ATOM 1838 N N . GLY A 1 266 ? 17.470 2.993 -18.908 1.00 93.81 266 GLY A N 1
ATOM 1839 C CA . GLY A 1 266 ? 18.354 3.583 -17.904 1.00 93.81 266 GLY A CA 1
ATOM 1840 C C . GLY A 1 266 ? 18.437 2.836 -16.572 1.00 93.81 266 GLY A C 1
ATOM 1841 O O . GLY A 1 266 ? 18.989 3.368 -15.609 1.00 93.81 266 GLY A O 1
ATOM 1842 N N . PHE A 1 267 ? 17.912 1.616 -16.499 1.00 96.12 267 PHE A N 1
ATOM 1843 C CA . PHE A 1 267 ? 18.026 0.719 -15.346 1.00 96.12 267 PHE A CA 1
ATOM 1844 C C . PHE A 1 267 ? 19.146 -0.308 -15.569 1.00 96.12 267 PHE A C 1
ATOM 1846 O O . PHE A 1 267 ? 19.756 -0.367 -16.634 1.00 96.12 267 PHE A O 1
ATOM 1853 N N . VAL A 1 268 ? 19.442 -1.143 -14.573 1.00 95.88 268 VAL A N 1
ATOM 1854 C CA . VAL A 1 268 ? 20.361 -2.280 -14.753 1.00 95.88 268 VAL A CA 1
ATOM 1855 C C . VAL A 1 268 ? 19.566 -3.572 -14.911 1.00 95.88 268 VAL A C 1
ATOM 1857 O O . VAL A 1 268 ? 18.457 -3.696 -14.394 1.00 95.88 268 VAL A O 1
ATOM 1860 N N . ALA A 1 269 ? 20.122 -4.565 -15.609 1.00 95.06 269 ALA A N 1
ATOM 1861 C CA . ALA A 1 269 ? 19.418 -5.831 -15.836 1.00 95.06 269 ALA A CA 1
ATOM 1862 C C . ALA A 1 269 ? 19.058 -6.549 -14.525 1.00 95.06 269 ALA A C 1
ATOM 1864 O O . ALA A 1 269 ? 17.967 -7.093 -14.378 1.00 95.06 269 ALA A O 1
ATOM 1865 N N . THR A 1 270 ? 19.933 -6.458 -13.520 1.00 95.62 270 THR A N 1
ATOM 1866 C CA . THR A 1 270 ? 19.716 -7.073 -12.206 1.00 95.62 270 THR A CA 1
ATOM 1867 C C . THR A 1 270 ? 18.523 -6.495 -11.446 1.00 95.62 270 THR A C 1
ATOM 1869 O O . THR A 1 270 ? 18.055 -7.166 -10.529 1.00 95.62 270 THR A O 1
ATOM 1872 N N . ASP A 1 271 ? 18.003 -5.317 -11.825 1.00 96.12 271 ASP A N 1
ATOM 1873 C CA . ASP A 1 271 ? 16.805 -4.722 -11.206 1.00 96.12 271 ASP A CA 1
ATOM 1874 C C . ASP A 1 271 ? 15.562 -5.611 -11.364 1.00 96.12 271 ASP A C 1
ATOM 1876 O O . ASP A 1 271 ? 14.644 -5.519 -10.556 1.00 96.12 271 ASP A O 1
ATOM 1880 N N . ALA A 1 272 ? 15.544 -6.510 -12.354 1.00 95.62 272 ALA A N 1
ATOM 1881 C CA . ALA A 1 272 ? 14.463 -7.473 -12.565 1.00 95.62 272 ALA A CA 1
ATOM 1882 C C . ALA A 1 272 ? 14.567 -8.727 -11.684 1.00 95.62 272 ALA A C 1
ATOM 1884 O O . ALA A 1 272 ? 13.683 -9.576 -11.715 1.00 95.62 272 ALA A O 1
ATOM 1885 N N . THR A 1 273 ? 15.653 -8.867 -10.920 1.00 94.06 273 THR A N 1
ATOM 1886 C CA . THR A 1 273 ? 15.941 -10.055 -10.109 1.00 94.06 273 THR A CA 1
ATOM 1887 C C . THR A 1 273 ? 16.015 -9.690 -8.635 1.00 94.06 273 THR A C 1
ATOM 1889 O O . THR A 1 273 ? 16.432 -8.589 -8.285 1.00 94.06 273 THR A O 1
ATOM 1892 N N . ALA A 1 274 ? 15.720 -10.641 -7.748 1.00 91.50 274 ALA A N 1
ATOM 1893 C CA . ALA A 1 274 ? 15.762 -10.416 -6.301 1.00 91.50 274 ALA A CA 1
ATOM 1894 C C . ALA A 1 274 ? 17.108 -9.854 -5.788 1.00 91.50 274 ALA A C 1
ATOM 1896 O O . ALA A 1 274 ? 17.140 -9.093 -4.824 1.00 91.50 274 ALA A O 1
ATOM 1897 N N . ALA A 1 275 ? 18.231 -10.197 -6.432 1.00 90.06 275 ALA A N 1
ATOM 1898 C CA . ALA A 1 275 ? 19.556 -9.727 -6.023 1.00 90.06 275 ALA A CA 1
ATOM 1899 C C . ALA A 1 275 ? 19.769 -8.223 -6.275 1.00 90.06 275 ALA A C 1
ATOM 1901 O O . ALA A 1 275 ? 20.442 -7.561 -5.482 1.00 90.06 275 ALA A O 1
ATOM 1902 N N . GLY A 1 276 ? 19.208 -7.694 -7.365 1.00 91.50 276 GLY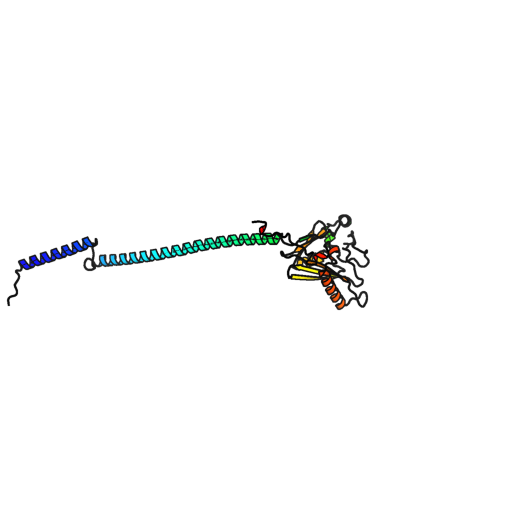 A N 1
ATOM 1903 C CA . GLY A 1 276 ? 19.326 -6.288 -7.752 1.00 91.50 276 GLY A CA 1
ATOM 1904 C C . GLY A 1 276 ? 18.041 -5.487 -7.586 1.00 91.50 276 GLY A C 1
ATOM 1905 O O . GLY A 1 276 ? 18.016 -4.343 -8.025 1.00 91.50 276 GLY A O 1
ATOM 1906 N N . ALA A 1 277 ? 17.003 -6.065 -6.973 1.00 94.19 277 ALA A N 1
ATOM 1907 C CA . ALA A 1 277 ? 15.710 -5.426 -6.779 1.00 94.19 277 ALA A CA 1
ATOM 1908 C C . ALA A 1 277 ? 15.853 -4.017 -6.189 1.00 94.19 277 ALA A C 1
ATOM 1910 O O . ALA A 1 277 ? 16.741 -3.739 -5.375 1.00 94.19 277 ALA A O 1
ATOM 1911 N N . ILE A 1 278 ? 14.963 -3.119 -6.600 1.00 94.38 278 ILE A N 1
ATOM 1912 C CA . ILE A 1 278 ? 14.920 -1.748 -6.109 1.00 94.38 278 ILE A CA 1
ATOM 1913 C C . ILE A 1 278 ? 14.518 -1.793 -4.639 1.00 94.38 278 ILE A C 1
ATOM 1915 O O . ILE A 1 278 ? 13.425 -2.256 -4.313 1.00 94.38 278 ILE A O 1
ATOM 1919 N N . LYS A 1 279 ? 15.396 -1.295 -3.765 1.00 91.56 279 LYS A N 1
ATOM 1920 C CA . LYS A 1 279 ? 15.230 -1.397 -2.312 1.00 91.56 279 LYS A CA 1
ATOM 1921 C C . LYS A 1 279 ? 14.707 -0.122 -1.680 1.00 91.56 279 LYS A C 1
ATOM 1923 O O . LYS A 1 279 ? 14.949 0.984 -2.168 1.00 91.56 279 LYS A O 1
ATOM 1928 N N . GLY A 1 280 ? 14.008 -0.297 -0.565 1.00 85.75 280 GLY A N 1
ATOM 1929 C CA . GLY A 1 280 ? 13.679 0.782 0.357 1.00 85.75 280 GLY A CA 1
ATOM 1930 C C . GLY A 1 280 ? 14.905 1.322 1.096 1.00 85.75 280 GLY A C 1
ATOM 1931 O O . GLY A 1 280 ? 15.956 0.684 1.170 1.00 85.75 280 GLY A O 1
ATOM 1932 N N . GLN A 1 281 ? 14.744 2.482 1.732 1.00 76.56 281 GLN A N 1
ATOM 1933 C CA . GLN A 1 281 ? 15.796 3.167 2.500 1.00 76.56 281 GLN A CA 1
ATOM 1934 C C . GLN A 1 281 ? 16.228 2.419 3.786 1.00 76.56 281 GLN A C 1
ATOM 1936 O O . GLN A 1 281 ? 17.094 2.905 4.507 1.00 76.56 281 GLN A O 1
ATOM 1941 N N . SER A 1 282 ? 15.653 1.243 4.077 1.00 68.00 282 SER A N 1
ATOM 1942 C CA . SER A 1 282 ? 15.974 0.396 5.241 1.00 68.00 282 SER A CA 1
ATOM 1943 C C . SER A 1 282 ? 15.867 1.119 6.596 1.00 68.00 282 SER A C 1
ATOM 1945 O O . SER A 1 282 ? 16.636 0.851 7.517 1.00 68.00 282 SER A O 1
ATOM 1947 N N . ILE A 1 283 ? 14.913 2.043 6.739 1.00 65.12 283 ILE A N 1
ATOM 1948 C CA . ILE A 1 283 ? 14.650 2.759 7.991 1.00 65.12 283 ILE A CA 1
ATOM 1949 C C . ILE A 1 283 ? 13.855 1.838 8.923 1.00 65.12 283 ILE A C 1
ATOM 1951 O O . ILE A 1 283 ? 12.654 1.638 8.748 1.00 65.12 283 ILE A O 1
ATOM 1955 N N . THR A 1 284 ? 14.508 1.251 9.923 1.00 57.00 284 THR A N 1
ATOM 1956 C CA . THR A 1 284 ? 13.835 0.481 10.980 1.00 57.00 284 THR A CA 1
ATOM 1957 C C . THR A 1 284 ? 13.426 1.403 12.129 1.00 57.00 284 THR A C 1
ATOM 1959 O O . THR A 1 284 ? 14.201 2.267 12.542 1.00 57.00 284 THR A O 1
ATOM 1962 N N . SER A 1 285 ? 12.237 1.193 12.708 1.00 54.62 285 SER A N 1
ATOM 1963 C CA . SER A 1 285 ? 11.684 2.043 13.782 1.00 54.62 285 SER A CA 1
ATOM 1964 C C . SER A 1 285 ? 12.579 2.149 15.031 1.00 54.62 285 SER A C 1
ATOM 1966 O O . SER A 1 285 ? 12.435 3.087 15.810 1.00 54.62 285 SER A O 1
ATOM 1968 N N . ALA A 1 286 ? 13.525 1.219 15.211 1.00 50.81 286 ALA A N 1
ATOM 1969 C CA . ALA A 1 286 ? 14.516 1.217 16.289 1.00 50.81 286 ALA A CA 1
ATOM 1970 C C . ALA A 1 286 ? 15.520 2.385 16.222 1.00 50.81 286 ALA A C 1
ATOM 1972 O O . ALA A 1 286 ? 16.139 2.709 17.226 1.00 50.81 286 ALA A O 1
ATOM 1973 N N . VAL A 1 287 ? 15.684 3.037 15.066 1.00 49.62 287 VAL A N 1
ATOM 1974 C CA . VAL A 1 287 ? 16.640 4.151 14.899 1.00 49.62 287 VAL A CA 1
ATOM 1975 C C . VAL A 1 287 ? 16.077 5.480 15.441 1.00 49.62 287 VAL A C 1
ATOM 1977 O O . VAL A 1 287 ? 16.789 6.478 15.502 1.00 49.62 287 VAL A O 1
ATOM 1980 N N . ARG A 1 288 ? 14.797 5.519 15.843 1.00 52.84 288 ARG A N 1
ATOM 1981 C CA . ARG A 1 288 ? 14.090 6.753 16.233 1.00 52.84 288 ARG A CA 1
ATOM 1982 C C . ARG A 1 288 ? 13.570 6.805 17.675 1.00 52.84 288 ARG A C 1
ATOM 1984 O O . ARG A 1 288 ? 12.999 7.839 18.022 1.00 52.84 288 ARG A O 1
ATOM 1991 N N . SER A 1 289 ? 13.727 5.752 18.486 1.00 46.38 289 SER A N 1
ATOM 1992 C CA . SER A 1 289 ? 13.347 5.779 19.913 1.00 46.38 289 SER A CA 1
ATOM 1993 C C . SER A 1 289 ? 14.481 6.263 20.802 1.00 46.38 289 SER A C 1
ATOM 1995 O O . SER A 1 289 ? 15.578 5.679 20.661 1.00 46.38 289 SER A O 1
#

Organism: NCBI:txid1871628

Foldseek 3Di:
DDDDDDDPVNVVVVVVVVVVVVVVVLVVVCVVVVDPQDDCVSPVVVVVVVVVVVVVVVVVVVVVVVVVVVVVVVVVVVVVVVVVVVVVVVVVVVVVLVVVLWVQLWFKDWFDALADPVLCVFQVDFSQVLLQQAAAEAADVHDQAWFRHHNVGSTYLRHYAAQLFKKKKKWKDFDPDIDMDIDGRNRDGNNNVQVVQCVSLQWHWGQDSSRIIMIIGPTSGFMQIFMFMFYQDAPDGNDRDPVSVVVRRVRNRVRRLQRPSVVSRRHDSCCSDPVNTRTTPPDDPVVPD

InterPro domains:
  IPR001029 Flagellin, N-terminal domain [PF00669] (12-106)